Protein AF-A0A534RIF7-F1 (afdb_monomer_lite)

Foldseek 3Di:
DAEDAPLCLVVQAQHKYKYKFWFQDWDDDDQWIWTFGHHLNGTATEIEGNVQEDPVQSVCSVDQDGGFIKMFIFHWHADPPIPSRIHGHGNDIGTPGGDDDDPDDPDDDDPVVCVVVVVVNCPDPVNSVVVVVVVVVVVVVCCVCVVVQAAEDAADQWAQDADPDDPFWDWDDDPVDITTGAQDSVVVLVVVCVVRPKYKYWAKHATNDPDPDPPDDRIDIDIGID

pLDDT: mean 96.18, std 2.95, range [80.75, 98.75]

Sequence (226 aa):
MPVTTVERIAAFEGETVTLRGWLAGRRSSGKLHFLQVRDGTGTIQCVTAKADVSPDVFLLADHLPQESSLEVTGFVRADARSPIGFEIGVADLRVVQQAAEYPITPKEHGPAFLLDHRHLWLRSSRQHAILRVRAEVVRACREYLDGHGFLAFDAPILTPAACEGTTTLFPVGYFDETAYLTQSGQLYGEAGAMAFGKIYCFGPTFRAEKSKTRRHLTEFWMVEPE

Secondary structure (DSSP, 8-state):
--EE-GGGGGGGTTSEEEEEEEEEEEEEETTEEEEEEE-SS-EEEEEEETTTS-HHHHHHHHHPPTT-EEEEEEEEEE-TTSTTSEEEEEEEEEEEE-----SS-SS---HHHHHHTHHHHTTSHHHHHHHHHHHHHHHHHHHHHHHTTPEE----SEESS-SS-GGG-EEEEETTEEEEE-S-SHHHHHHHHHHHSSEEEEEEEE-------TT--SEEEEEEE-

Structure (mmCIF, N/CA/C/O backbone):
data_AF-A0A534RIF7-F1
#
_entry.id   AF-A0A534RIF7-F1
#
loop_
_atom_site.group_PDB
_atom_site.id
_atom_site.type_symbol
_atom_site.label_atom_id
_atom_site.label_alt_id
_atom_site.label_comp_id
_atom_site.label_asym_id
_atom_site.label_entity_id
_atom_site.label_seq_id
_atom_site.pdbx_PDB_ins_code
_atom_site.Cartn_x
_atom_site.Cartn_y
_atom_site.Cartn_z
_atom_site.occupancy
_atom_site.B_iso_or_equiv
_atom_site.auth_seq_id
_atom_site.auth_comp_id
_atom_site.auth_asym_id
_atom_site.auth_atom_id
_atom_site.pdbx_PDB_model_num
ATOM 1 N N . MET A 1 1 ? -20.557 -15.948 13.514 1.00 80.75 1 MET A N 1
ATOM 2 C CA . MET A 1 1 ? -20.620 -14.544 13.059 1.00 80.75 1 MET A CA 1
ATOM 3 C C . MET A 1 1 ? -19.668 -14.405 11.883 1.00 80.75 1 MET A C 1
ATOM 5 O O . MET A 1 1 ? -18.551 -14.908 12.003 1.00 80.75 1 MET A O 1
ATOM 9 N N . PRO A 1 2 ? -20.106 -13.865 10.734 1.00 94.31 2 PRO A N 1
ATOM 10 C CA . PRO A 1 2 ? -19.238 -13.705 9.575 1.00 94.31 2 PRO A CA 1
ATOM 11 C C . PRO A 1 2 ? -18.098 -12.731 9.890 1.00 94.31 2 PRO A C 1
ATOM 13 O O . PRO A 1 2 ? -18.307 -11.680 10.497 1.00 94.31 2 PRO A O 1
ATOM 16 N N . VAL A 1 3 ? -16.887 -13.091 9.468 1.00 97.69 3 VAL A N 1
ATOM 17 C CA . VAL A 1 3 ? -15.750 -12.166 9.441 1.00 97.69 3 VAL A CA 1
ATOM 18 C C . VAL A 1 3 ? -15.811 -11.403 8.122 1.00 97.69 3 VAL A C 1
ATOM 20 O O . VAL A 1 3 ? -15.933 -12.025 7.066 1.00 97.69 3 VAL A O 1
ATOM 23 N N . THR A 1 4 ? -15.736 -10.075 8.174 1.00 98.06 4 THR A N 1
ATOM 24 C CA . THR A 1 4 ? -15.837 -9.206 6.991 1.00 98.06 4 THR A CA 1
ATOM 25 C C . THR A 1 4 ? -14.765 -8.115 6.990 1.00 98.06 4 THR A C 1
ATOM 27 O O . THR A 1 4 ? -13.958 -8.024 7.917 1.00 98.06 4 THR A O 1
ATOM 30 N N . THR A 1 5 ? -14.754 -7.306 5.933 1.00 98.00 5 THR A N 1
ATOM 31 C CA . THR A 1 5 ? -13.893 -6.132 5.770 1.00 98.00 5 THR A CA 1
ATOM 32 C C . THR A 1 5 ? -14.725 -4.851 5.714 1.00 98.00 5 THR A C 1
ATOM 34 O O . THR A 1 5 ? -15.923 -4.887 5.422 1.00 98.00 5 THR A O 1
ATOM 37 N N . VAL A 1 6 ? -14.093 -3.702 5.952 1.00 97.44 6 VAL A N 1
ATOM 38 C CA . VAL A 1 6 ? -14.728 -2.380 5.859 1.00 97.44 6 VAL A CA 1
ATOM 39 C C . VAL A 1 6 ? -15.297 -2.144 4.460 1.00 97.44 6 VAL A C 1
ATOM 41 O O . VAL A 1 6 ? -16.421 -1.673 4.330 1.00 97.44 6 VAL A O 1
ATOM 44 N N . GLU A 1 7 ? -14.572 -2.519 3.407 1.00 96.56 7 GLU A N 1
ATOM 45 C CA . GLU A 1 7 ? -15.030 -2.371 2.016 1.00 96.56 7 GLU A CA 1
ATOM 46 C C . GLU A 1 7 ? -16.300 -3.174 1.703 1.00 96.56 7 GLU A C 1
ATOM 48 O O . GLU A 1 7 ? -17.085 -2.782 0.843 1.00 96.56 7 GLU A O 1
ATOM 53 N N . ARG A 1 8 ? -16.544 -4.272 2.425 1.00 97.62 8 ARG A N 1
ATOM 54 C CA . ARG A 1 8 ? -17.724 -5.125 2.233 1.00 97.62 8 ARG A CA 1
ATOM 55 C C . ARG A 1 8 ? -18.839 -4.852 3.239 1.00 97.62 8 ARG A C 1
ATOM 57 O O . ARG A 1 8 ? -19.841 -5.561 3.213 1.00 97.62 8 ARG A O 1
ATOM 64 N N . ILE A 1 9 ? -18.692 -3.852 4.111 1.00 98.00 9 ILE A N 1
ATOM 65 C CA . ILE A 1 9 ? -19.581 -3.673 5.266 1.00 98.00 9 ILE A CA 1
ATOM 66 C C . ILE A 1 9 ? -21.039 -3.407 4.875 1.00 98.00 9 ILE A C 1
ATOM 68 O O . ILE A 1 9 ? -21.945 -3.877 5.554 1.00 98.00 9 ILE A O 1
ATOM 72 N N . ALA A 1 10 ? -21.262 -2.729 3.746 1.00 97.25 10 ALA A N 1
ATOM 73 C CA . ALA A 1 10 ? -22.594 -2.414 3.232 1.00 97.25 10 ALA A CA 1
ATOM 74 C C . ALA A 1 10 ? -23.455 -3.665 2.985 1.00 97.25 10 ALA A C 1
ATOM 76 O O . ALA A 1 10 ? -24.667 -3.623 3.152 1.00 97.25 10 ALA A O 1
ATOM 77 N N . ALA A 1 11 ? -22.832 -4.794 2.628 1.00 97.62 11 ALA A N 1
ATOM 78 C CA . ALA A 1 11 ? -23.539 -6.050 2.382 1.00 97.62 11 ALA A CA 1
ATOM 79 C C . ALA A 1 11 ? -24.066 -6.723 3.664 1.00 97.62 11 ALA A C 1
ATOM 81 O O . ALA A 1 11 ? -24.728 -7.748 3.564 1.00 97.62 11 ALA A O 1
ATOM 82 N N . PHE A 1 12 ? -23.748 -6.175 4.841 1.00 97.94 12 PHE A N 1
ATOM 83 C CA . PHE A 1 12 ? -24.101 -6.726 6.149 1.00 97.94 12 PHE A CA 1
ATOM 84 C C . PHE A 1 12 ? -24.938 -5.746 6.983 1.00 97.94 12 PHE A C 1
ATOM 86 O O . PHE A 1 12 ? -24.951 -5.844 8.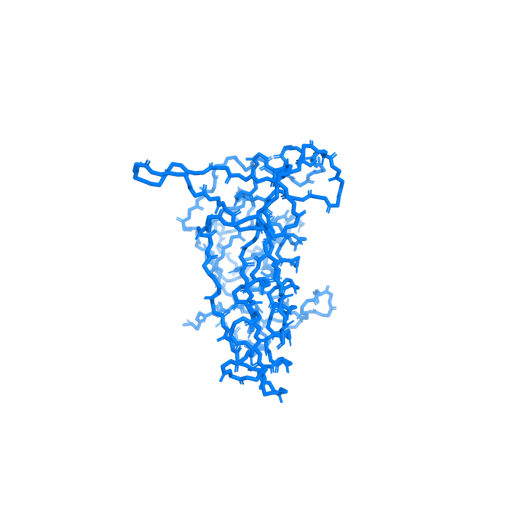210 1.00 97.94 12 PHE A O 1
ATOM 93 N N . GLU A 1 13 ? -25.604 -4.768 6.358 1.00 97.69 13 GLU A N 1
ATOM 94 C CA . GLU A 1 13 ? -26.512 -3.863 7.070 1.00 97.69 13 GLU A CA 1
ATOM 95 C C . GLU A 1 13 ? -27.563 -4.652 7.863 1.00 97.69 13 GLU A C 1
ATOM 97 O O . GLU A 1 13 ? -28.247 -5.520 7.326 1.00 97.69 13 GLU A O 1
ATOM 102 N N . GLY A 1 14 ? -27.704 -4.339 9.153 1.00 97.62 14 GLY A N 1
ATOM 103 C CA . GLY A 1 14 ? -28.652 -5.034 10.019 1.00 97.62 14 GLY A CA 1
ATOM 104 C C . GLY A 1 14 ? -28.173 -6.403 10.515 1.00 97.62 14 GLY A C 1
ATOM 105 O O . GLY A 1 14 ? -28.943 -7.109 11.167 1.00 97.62 14 GLY A O 1
ATOM 106 N N . GLU A 1 15 ? -26.919 -6.780 10.253 1.00 98.19 15 GLU A N 1
ATOM 107 C CA . GLU A 1 15 ? -26.323 -8.032 10.720 1.00 98.19 15 GLU A CA 1
ATOM 108 C C . GLU A 1 15 ? -25.218 -7.808 11.763 1.00 98.19 15 GLU A C 1
ATOM 110 O O . GLU A 1 15 ? -24.621 -6.734 11.886 1.00 98.19 15 GLU A O 1
ATOM 115 N N . THR A 1 16 ? -24.918 -8.861 12.527 1.00 98.44 16 THR A N 1
ATOM 116 C CA . THR A 1 16 ? -23.755 -8.902 13.419 1.00 98.44 16 THR A CA 1
ATOM 117 C C . THR A 1 16 ? -22.553 -9.491 12.695 1.00 98.44 16 THR A C 1
ATOM 119 O O . THR A 1 16 ? -22.591 -10.635 12.241 1.00 98.44 16 THR A O 1
ATOM 122 N N . VAL A 1 17 ? -21.455 -8.740 12.661 1.00 98.56 17 VAL A N 1
ATOM 123 C CA . VAL A 1 17 ? -20.205 -9.125 11.995 1.00 98.56 17 VAL A CA 1
ATOM 124 C C . VAL A 1 17 ? -19.023 -9.045 12.953 1.00 98.56 17 VAL A C 1
ATOM 126 O O . VAL A 1 17 ? -19.090 -8.374 13.984 1.00 98.56 17 VAL A O 1
ATOM 129 N N . THR A 1 18 ? -17.919 -9.688 12.578 1.00 98.62 18 THR A N 1
ATOM 130 C CA . THR A 1 18 ? -16.612 -9.489 13.210 1.00 98.62 18 THR A CA 1
ATOM 131 C C . THR A 1 18 ? -15.655 -8.814 12.226 1.00 98.62 18 THR A C 1
ATOM 133 O O . THR A 1 18 ? -15.423 -9.317 11.125 1.00 98.62 18 THR A O 1
ATOM 136 N N . LEU A 1 19 ? -15.069 -7.690 12.634 1.00 98.38 19 LEU A N 1
ATOM 137 C CA . LEU A 1 19 ? -14.015 -6.975 11.917 1.00 98.38 19 LEU A CA 1
ATOM 138 C C . LEU A 1 19 ? -12.670 -7.230 12.607 1.00 98.38 19 LEU A C 1
ATOM 140 O O . LEU A 1 19 ? -12.582 -7.151 13.831 1.00 98.38 19 LEU A O 1
ATOM 144 N N . ARG A 1 20 ? -11.612 -7.490 11.835 1.00 98.69 20 ARG A N 1
ATOM 145 C CA . ARG A 1 20 ? -10.237 -7.633 12.343 1.00 98.69 20 ARG A CA 1
ATOM 146 C C . ARG A 1 20 ? -9.381 -6.496 11.816 1.00 98.69 20 ARG A C 1
ATOM 148 O O . ARG A 1 20 ? -9.366 -6.259 10.612 1.00 98.69 20 ARG A O 1
ATOM 155 N N . GLY A 1 21 ? -8.661 -5.805 12.690 1.00 98.31 21 GLY A N 1
ATOM 156 C CA . GLY A 1 21 ? -7.897 -4.643 12.261 1.00 98.31 21 GLY A CA 1
ATOM 157 C C . GLY A 1 21 ? -7.070 -4.002 13.360 1.00 98.31 21 GLY A C 1
ATOM 158 O O . GLY A 1 21 ? -6.671 -4.645 14.329 1.00 98.31 21 GLY A O 1
ATOM 159 N N . TRP A 1 22 ? -6.811 -2.712 13.186 1.00 98.44 22 TRP A N 1
ATOM 160 C CA . TRP A 1 22 ? -6.008 -1.893 14.082 1.00 98.44 22 TRP A CA 1
ATOM 161 C C . TRP A 1 22 ? -6.771 -0.640 14.489 1.00 98.44 22 TRP A C 1
ATOM 163 O O . TRP A 1 22 ? -7.480 -0.040 13.676 1.00 98.44 22 TRP A O 1
ATOM 173 N N . LEU A 1 23 ? -6.582 -0.207 15.733 1.00 97.94 23 LEU A N 1
ATOM 174 C CA . LEU A 1 23 ? -7.109 1.067 16.204 1.00 97.94 23 LEU A CA 1
ATOM 175 C C . LEU A 1 23 ? -6.356 2.229 15.538 1.00 97.94 23 LEU A C 1
ATOM 177 O O . LEU A 1 23 ? -5.213 2.516 15.882 1.00 97.94 23 LEU A O 1
ATOM 181 N N . ALA A 1 24 ? -6.994 2.930 14.607 1.00 96.12 24 ALA A N 1
ATOM 182 C CA . ALA A 1 24 ? -6.436 4.120 13.966 1.00 96.12 24 ALA A CA 1
ATOM 183 C C . ALA A 1 24 ? -6.560 5.371 14.850 1.00 96.12 24 ALA A C 1
ATOM 185 O O . ALA A 1 24 ? -5.742 6.284 14.766 1.00 96.12 24 ALA A O 1
ATOM 186 N N . GLY A 1 25 ? -7.587 5.421 15.696 1.00 95.25 25 GLY A N 1
ATOM 187 C CA . GLY A 1 25 ? -7.838 6.541 16.589 1.00 95.25 25 GLY A CA 1
ATOM 188 C C . GLY A 1 25 ? -9.016 6.272 17.511 1.00 95.25 25 GLY A C 1
ATOM 189 O O . GLY A 1 25 ? -9.811 5.362 17.281 1.00 95.25 25 GLY A O 1
ATOM 190 N N . ARG A 1 26 ? -9.132 7.076 18.563 1.00 95.81 26 ARG A N 1
ATOM 191 C CA . ARG A 1 26 ? -10.175 6.942 19.576 1.00 95.81 26 ARG A CA 1
ATOM 192 C C . ARG A 1 26 ? -10.624 8.315 20.050 1.00 95.81 26 ARG A C 1
ATOM 194 O O . ARG A 1 26 ? -9.804 9.213 20.223 1.00 95.81 26 ARG A O 1
ATOM 201 N N . ARG A 1 27 ? -11.919 8.444 20.320 1.00 95.62 27 ARG A N 1
ATOM 202 C CA . ARG A 1 27 ? -12.500 9.556 21.083 1.00 95.62 27 ARG A CA 1
ATOM 203 C C . ARG A 1 27 ? -13.515 9.019 22.091 1.00 95.62 27 ARG A C 1
ATOM 205 O O . ARG A 1 27 ? -14.137 7.989 21.842 1.00 95.62 27 ARG A O 1
ATOM 212 N N . SER A 1 28 ? -13.715 9.743 23.185 1.00 95.25 28 SER A N 1
ATOM 213 C CA . SER A 1 28 ? -14.680 9.393 24.235 1.00 95.25 28 SER A CA 1
ATOM 214 C C . SER A 1 28 ? -15.643 10.552 24.470 1.00 95.25 28 SER A C 1
ATOM 216 O O . SER A 1 28 ? -15.244 11.715 24.414 1.00 95.25 28 SER A O 1
ATOM 218 N N . SER A 1 29 ? -16.915 10.245 24.723 1.00 94.69 29 SER A N 1
ATOM 219 C CA . SER A 1 29 ? -17.935 11.233 25.078 1.00 94.69 29 SER A CA 1
ATOM 220 C C . SER A 1 29 ? -18.944 10.620 26.048 1.00 94.69 29 SER A C 1
ATOM 222 O O . SER A 1 29 ? -19.814 9.838 25.662 1.00 94.69 29 SER A O 1
ATOM 224 N N . GLY A 1 30 ? -18.812 10.954 27.334 1.00 94.38 30 GLY A N 1
ATOM 225 C CA . GLY A 1 30 ? -19.708 10.475 28.386 1.00 94.38 30 GLY A CA 1
ATOM 226 C C . GLY A 1 30 ? -19.765 8.946 28.466 1.00 94.38 30 GLY A C 1
ATOM 227 O O . GLY A 1 30 ? -18.835 8.310 28.947 1.00 94.38 30 GLY A O 1
ATOM 228 N N . LYS A 1 31 ? -20.881 8.360 28.017 1.00 96.69 31 LYS A N 1
ATO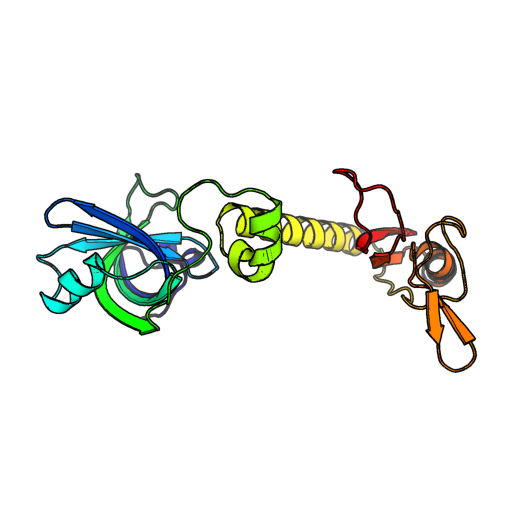M 229 C CA . LYS A 1 31 ? -21.147 6.908 28.060 1.00 96.69 31 LYS A CA 1
ATOM 230 C C . LYS A 1 31 ? -20.779 6.170 26.764 1.00 96.69 31 LYS A C 1
ATOM 232 O O . LYS A 1 31 ? -21.166 5.012 26.611 1.00 96.69 31 LYS A O 1
ATOM 237 N N . LEU A 1 32 ? -20.092 6.839 25.838 1.00 97.81 32 LEU A N 1
ATOM 238 C CA . LEU A 1 32 ? -19.729 6.311 24.525 1.00 97.81 32 LEU A CA 1
ATOM 239 C C . LEU A 1 32 ? -18.217 6.409 24.291 1.00 97.81 32 LEU A C 1
ATOM 241 O O . LEU A 1 32 ? -17.614 7.464 24.520 1.00 97.81 32 LEU A O 1
ATOM 245 N N . HIS A 1 33 ? -17.640 5.346 23.737 1.00 98.12 33 HIS A N 1
ATOM 246 C CA . HIS A 1 33 ? -16.330 5.365 23.090 1.00 98.12 33 HIS A CA 1
ATOM 247 C C . HIS A 1 33 ? -16.508 5.158 21.590 1.00 98.12 33 HIS A C 1
ATOM 249 O O . HIS A 1 33 ? -17.295 4.322 21.158 1.00 98.12 33 HIS A O 1
ATOM 255 N N . PHE A 1 34 ? -15.774 5.922 20.789 1.00 97.62 34 PHE A N 1
ATOM 256 C CA . PHE A 1 34 ? -15.773 5.794 19.338 1.00 97.62 34 PHE A CA 1
ATOM 257 C C . PHE A 1 34 ? -14.371 5.387 18.906 1.00 97.62 34 PHE A C 1
ATOM 259 O O . PHE A 1 34 ? -13.432 6.190 18.965 1.00 97.62 34 PHE A O 1
ATOM 266 N N . LEU A 1 35 ? -14.241 4.136 18.486 1.00 98.25 35 LEU A N 1
ATOM 267 C CA . LEU A 1 35 ? -13.011 3.561 17.968 1.00 98.25 35 LEU A CA 1
ATOM 268 C C . LEU A 1 35 ? -13.026 3.689 16.446 1.00 98.25 35 LEU A C 1
ATOM 270 O O . LEU A 1 35 ? -13.977 3.276 15.794 1.00 98.25 35 LEU A O 1
ATOM 274 N N . GLN A 1 36 ? -11.986 4.274 15.869 1.00 97.69 36 GLN A N 1
ATOM 275 C CA . GLN A 1 36 ? -11.761 4.242 14.428 1.00 97.69 36 GLN A CA 1
ATOM 276 C C . GLN A 1 36 ? -10.920 3.005 14.134 1.00 97.69 36 GLN A C 1
ATOM 278 O O . GLN A 1 36 ? -9.747 2.968 14.509 1.00 97.69 36 GLN A O 1
ATOM 283 N N . VAL A 1 37 ? -11.506 1.989 13.507 1.00 98.19 37 VAL A N 1
ATOM 284 C CA . VAL A 1 37 ? -10.824 0.719 13.232 1.00 98.19 37 VAL A CA 1
ATOM 285 C C . VAL A 1 37 ? -10.527 0.617 11.747 1.00 98.19 37 VAL A C 1
ATOM 287 O O . VAL A 1 37 ? -11.429 0.738 10.919 1.00 98.19 37 VAL A O 1
ATOM 290 N N . ARG A 1 38 ? -9.252 0.406 11.412 1.00 97.12 38 ARG A N 1
ATOM 291 C CA . ARG A 1 38 ? -8.785 0.181 10.040 1.00 97.12 38 ARG A CA 1
ATOM 292 C C . ARG A 1 38 ? -8.437 -1.286 9.829 1.00 97.12 38 ARG A C 1
ATOM 294 O O . ARG A 1 38 ? -7.805 -1.887 10.692 1.00 97.12 38 ARG A O 1
ATOM 301 N N . ASP A 1 39 ? -8.762 -1.840 8.670 1.00 96.75 39 ASP A N 1
ATOM 302 C CA . ASP A 1 39 ? -8.465 -3.243 8.325 1.00 96.75 39 ASP A CA 1
ATOM 303 C C . ASP A 1 39 ? -7.593 -3.393 7.066 1.00 96.75 39 ASP A C 1
ATOM 305 O O . ASP A 1 39 ? -7.233 -4.499 6.680 1.00 96.75 39 ASP A O 1
ATOM 309 N N . GLY A 1 40 ? -7.230 -2.272 6.434 1.00 94.19 40 GLY A N 1
ATOM 310 C CA . GLY A 1 40 ? -6.493 -2.242 5.167 1.00 94.19 40 GLY A CA 1
ATOM 311 C C . GLY A 1 40 ? -7.381 -2.092 3.930 1.00 94.19 40 GLY A C 1
ATOM 312 O O . GLY A 1 40 ? -6.873 -1.752 2.873 1.00 94.19 40 GLY A O 1
ATOM 313 N N . THR A 1 41 ? -8.699 -2.240 4.050 1.00 95.00 41 THR A N 1
ATOM 314 C CA . THR A 1 41 ? -9.664 -1.933 2.978 1.00 95.00 41 THR A CA 1
ATOM 315 C C . THR A 1 41 ? -10.356 -0.588 3.208 1.00 95.00 41 THR A C 1
ATOM 317 O O . THR A 1 41 ? -10.691 0.116 2.254 1.00 95.00 41 THR A O 1
ATOM 320 N N . GLY A 1 42 ? -10.464 -0.167 4.470 1.00 94.44 42 GLY A N 1
ATOM 321 C CA . GLY A 1 42 ? -10.969 1.141 4.869 1.00 94.44 42 GLY A CA 1
ATOM 322 C C . GLY A 1 42 ? -10.790 1.398 6.364 1.00 94.44 42 GLY A C 1
ATOM 323 O O . GLY A 1 42 ? -10.062 0.676 7.050 1.00 94.44 42 GLY A O 1
ATOM 324 N N . THR A 1 43 ? -11.468 2.435 6.853 1.00 96.56 43 THR A N 1
ATOM 325 C CA . THR A 1 43 ? -11.614 2.736 8.282 1.00 96.56 43 THR A CA 1
ATOM 326 C C . THR A 1 43 ? -13.097 2.884 8.592 1.00 96.56 43 THR A C 1
ATOM 328 O O . THR A 1 43 ? -13.793 3.600 7.874 1.00 96.56 43 THR A O 1
ATOM 331 N N . ILE A 1 44 ? -13.568 2.238 9.655 1.00 97.81 44 ILE A N 1
ATOM 332 C CA . ILE A 1 44 ? -14.954 2.313 10.121 1.00 97.81 44 ILE A CA 1
ATOM 333 C C . ILE A 1 44 ? -15.015 2.776 11.576 1.00 97.81 44 ILE A C 1
ATOM 335 O O . ILE A 1 44 ? -14.129 2.476 12.380 1.00 97.81 44 ILE A O 1
ATOM 339 N N . GLN A 1 45 ? -16.073 3.513 11.912 1.00 98.38 45 GLN A N 1
ATOM 340 C CA . GLN A 1 45 ? -16.386 3.852 13.292 1.00 98.38 45 GLN A CA 1
ATOM 341 C C . GLN A 1 45 ? -17.044 2.657 13.990 1.00 98.38 45 GLN A C 1
ATOM 343 O O . GLN A 1 45 ? -18.069 2.147 13.545 1.00 98.38 45 GLN A O 1
ATOM 348 N N . CYS A 1 46 ? -16.478 2.259 15.121 1.00 98.31 46 CYS A N 1
ATOM 349 C CA . CYS A 1 46 ? -17.048 1.294 16.046 1.00 98.31 46 CYS A CA 1
ATOM 350 C C . CYS A 1 46 ? -17.463 2.039 17.323 1.00 98.31 46 CYS A C 1
ATOM 352 O O . CYS A 1 46 ? -16.623 2.638 18.001 1.00 98.31 46 CYS A O 1
ATOM 354 N N . VAL A 1 47 ? -18.761 2.052 17.620 1.00 98.06 47 VAL A N 1
ATOM 355 C CA . VAL A 1 47 ? -19.357 2.757 18.759 1.00 98.06 47 VAL A CA 1
ATOM 356 C C . VAL A 1 47 ? -19.557 1.780 19.908 1.00 98.06 47 VAL A C 1
ATOM 358 O O . VAL A 1 47 ? -20.387 0.878 19.829 1.00 98.06 47 VAL A O 1
ATOM 361 N N . THR A 1 48 ? -18.816 1.979 20.989 1.00 98.12 48 THR A N 1
ATOM 362 C CA . THR A 1 48 ? -18.921 1.194 22.219 1.00 98.12 48 THR A CA 1
ATOM 363 C C . THR A 1 48 ? -19.745 1.976 23.235 1.00 98.12 48 THR A C 1
ATOM 365 O O . THR A 1 48 ? -19.259 2.944 23.827 1.00 98.12 48 THR A O 1
ATOM 368 N N . ALA A 1 49 ? -21.000 1.579 23.439 1.00 97.69 49 ALA A N 1
ATOM 369 C CA . ALA A 1 49 ? -21.870 2.178 24.444 1.00 97.69 49 ALA A CA 1
ATOM 370 C C . ALA A 1 49 ? -21.802 1.403 25.761 1.00 97.69 49 ALA A C 1
ATOM 372 O O . ALA A 1 49 ? -21.897 0.181 25.769 1.00 97.69 49 ALA A O 1
ATOM 373 N N . LYS A 1 50 ? -21.713 2.109 26.896 1.00 97.25 50 LYS A N 1
ATOM 374 C CA . LYS A 1 50 ? -21.611 1.481 28.230 1.00 97.25 50 LYS A CA 1
ATOM 375 C C . LYS A 1 50 ? -22.751 0.504 28.548 1.00 97.25 50 LYS A C 1
ATOM 377 O O . LYS A 1 50 ? -22.568 -0.388 29.363 1.00 97.25 50 LYS A O 1
ATOM 382 N N . ALA A 1 51 ? -23.929 0.717 27.964 1.00 96.94 51 ALA A N 1
ATOM 383 C CA . ALA A 1 51 ? -25.099 -0.133 28.177 1.00 96.94 51 ALA A CA 1
ATOM 384 C C . ALA A 1 51 ? -25.056 -1.444 27.371 1.00 96.94 51 ALA A C 1
ATOM 386 O O . ALA A 1 51 ? -25.744 -2.388 27.745 1.00 96.94 51 ALA A O 1
ATOM 387 N N . ASP A 1 52 ? -24.252 -1.498 26.306 1.00 95.19 52 ASP A N 1
ATOM 388 C CA . ASP A 1 52 ? -24.285 -2.576 25.311 1.00 95.19 52 ASP A CA 1
ATOM 389 C C . ASP A 1 52 ? -23.130 -3.580 25.484 1.00 95.19 52 ASP A C 1
ATOM 391 O O . ASP A 1 52 ? -23.123 -4.627 24.842 1.00 95.19 52 ASP A O 1
ATOM 395 N N . VAL A 1 53 ? -22.156 -3.284 26.355 1.00 96.88 53 VAL A N 1
ATOM 396 C CA . VAL A 1 53 ? -20.960 -4.111 26.586 1.00 96.88 53 VAL A CA 1
ATOM 397 C C . VAL A 1 53 ? -20.677 -4.317 28.075 1.00 96.88 53 VAL A C 1
ATOM 399 O O . VAL A 1 53 ? -21.187 -3.593 28.931 1.00 96.88 53 VAL A O 1
ATOM 402 N N . SER A 1 54 ? -19.817 -5.287 28.401 1.00 97.06 54 SER A N 1
ATOM 403 C CA . SER A 1 54 ? -19.358 -5.491 29.778 1.00 97.06 54 SER A CA 1
ATOM 404 C C . SER A 1 54 ? -18.533 -4.295 30.295 1.00 97.06 54 SER A C 1
ATOM 406 O O . SER A 1 54 ? -17.917 -3.574 29.500 1.00 97.06 54 SER A O 1
ATOM 408 N N . PRO A 1 55 ? -18.458 -4.081 31.626 1.00 96.31 55 PRO A N 1
ATOM 409 C CA . PRO A 1 55 ? -17.603 -3.045 32.207 1.00 96.31 55 PRO A CA 1
ATOM 410 C C . PRO A 1 55 ? -16.139 -3.149 31.762 1.00 96.31 55 PRO A C 1
ATOM 412 O O . PRO A 1 55 ? -15.520 -2.125 31.482 1.00 96.31 55 PRO A O 1
ATOM 415 N N . ASP A 1 56 ? -15.619 -4.371 31.632 1.00 95.50 56 ASP A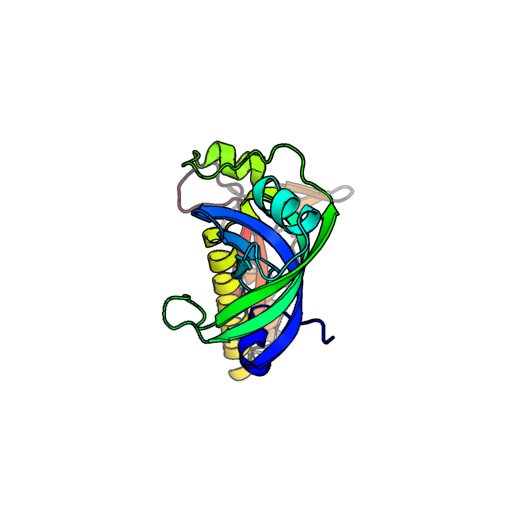 N 1
ATOM 416 C CA . ASP A 1 56 ? -14.237 -4.625 31.214 1.00 95.50 56 ASP A CA 1
ATOM 417 C C . ASP A 1 56 ? -14.001 -4.218 29.756 1.00 95.50 56 ASP A C 1
ATOM 419 O O . ASP A 1 56 ? -13.016 -3.546 29.456 1.00 95.50 56 ASP A O 1
ATOM 423 N N . VAL A 1 57 ? -14.931 -4.548 28.850 1.00 96.31 57 VAL A N 1
ATOM 424 C CA . VAL A 1 57 ? -14.859 -4.133 27.439 1.00 96.31 57 VAL A CA 1
ATOM 425 C C . VAL A 1 57 ? -14.962 -2.614 27.312 1.00 96.31 57 VAL A C 1
ATOM 427 O O . VAL A 1 57 ? -14.230 -2.009 26.526 1.00 96.31 57 VAL A O 1
ATOM 430 N N . PHE A 1 58 ? -15.836 -1.979 28.098 1.00 97.19 58 PHE A N 1
ATOM 431 C CA . PHE A 1 58 ? -15.976 -0.524 28.097 1.00 97.19 58 PHE A CA 1
ATOM 432 C C . PHE A 1 58 ? -14.682 0.169 28.553 1.00 97.19 58 PHE A C 1
ATOM 434 O O . PHE A 1 58 ? -14.206 1.077 27.875 1.00 97.19 58 PHE A O 1
ATOM 441 N N . LEU A 1 59 ? -14.073 -0.301 29.649 1.00 95.25 59 LEU A N 1
ATOM 442 C CA . LEU A 1 59 ? -12.792 0.213 30.149 1.00 95.25 59 LEU A CA 1
ATOM 443 C C . LEU A 1 59 ? -11.646 -0.029 29.160 1.00 95.25 59 LEU A C 1
ATOM 445 O O . LEU A 1 59 ? -10.839 0.869 28.914 1.00 95.25 59 LEU A O 1
ATOM 449 N N . LEU A 1 60 ? -11.591 -1.218 28.556 1.00 94.75 60 LEU A N 1
ATOM 450 C CA . LEU A 1 60 ? -10.591 -1.563 27.547 1.00 94.75 60 LEU A CA 1
ATOM 451 C C . LEU A 1 60 ? -10.667 -0.620 26.341 1.00 94.75 60 LEU A C 1
ATOM 453 O O . LEU A 1 60 ? -9.642 -0.117 25.876 1.00 94.75 60 LEU A O 1
ATOM 457 N N . ALA A 1 61 ? -11.882 -0.335 25.866 1.00 95.75 61 ALA A N 1
ATOM 458 C CA . ALA A 1 61 ? -12.112 0.585 24.760 1.00 95.75 61 ALA A CA 1
ATOM 459 C C . ALA A 1 61 ? -11.650 2.022 25.072 1.00 95.75 61 ALA A C 1
ATOM 461 O O . ALA A 1 61 ? -11.257 2.725 24.144 1.00 95.75 61 ALA A O 1
ATOM 462 N N . ASP A 1 62 ? -11.645 2.463 26.338 1.00 95.31 62 ASP A N 1
ATOM 463 C CA . ASP A 1 62 ? -11.204 3.812 26.730 1.00 95.31 62 ASP A CA 1
ATOM 464 C C . ASP A 1 62 ? -9.680 3.977 26.818 1.00 95.31 62 ASP A C 1
ATOM 466 O O . ASP A 1 62 ? -9.181 5.099 26.827 1.00 95.31 62 ASP A O 1
ATOM 470 N N . HIS A 1 63 ? -8.904 2.898 26.884 1.00 92.56 63 HIS A N 1
ATOM 471 C CA . HIS A 1 63 ? -7.456 2.998 27.122 1.00 92.56 63 HIS A CA 1
ATOM 472 C C . HIS A 1 63 ? -6.601 2.322 26.056 1.00 92.56 63 HIS A C 1
ATOM 474 O O . HIS A 1 63 ? -5.376 2.304 26.173 1.00 92.56 63 HIS A O 1
ATOM 480 N N . LEU A 1 64 ? -7.219 1.817 24.988 1.00 95.06 64 LEU A N 1
ATOM 481 C CA . LEU A 1 64 ? -6.502 1.119 23.935 1.00 95.06 64 LEU A CA 1
ATOM 482 C C . LEU A 1 64 ? -5.562 2.076 23.160 1.00 95.06 64 LEU A C 1
ATOM 484 O O . LEU A 1 64 ? -6.032 3.078 22.606 1.00 95.06 64 LEU A O 1
ATOM 488 N N . PRO A 1 65 ? -4.244 1.798 23.104 1.00 96.00 65 PRO A N 1
ATOM 489 C CA . PRO A 1 65 ? -3.288 2.603 22.348 1.00 96.00 65 PRO A CA 1
ATOM 490 C C . PRO A 1 65 ? -3.530 2.547 20.838 1.00 96.00 65 PRO A C 1
ATOM 492 O O . PRO A 1 65 ? -3.942 1.512 20.302 1.00 96.00 65 PRO A O 1
ATOM 495 N N . GLN A 1 66 ? -3.204 3.644 20.147 1.00 96.69 66 GLN A N 1
ATOM 496 C CA . GLN A 1 66 ? -3.155 3.698 18.685 1.00 96.69 66 GLN A CA 1
ATOM 497 C C . GLN A 1 66 ? -2.309 2.535 18.141 1.00 96.69 66 GLN A C 1
ATOM 499 O O . GLN A 1 66 ? -1.273 2.200 18.703 1.00 96.69 66 GLN A O 1
ATOM 504 N N . GLU A 1 67 ? -2.761 1.942 17.037 1.00 97.62 67 GLU A N 1
ATOM 505 C CA . GLU A 1 67 ? -2.146 0.805 16.343 1.00 97.62 67 GLU A CA 1
ATOM 506 C C . GLU A 1 67 ? -2.191 -0.533 17.090 1.00 97.62 67 GLU A C 1
ATOM 508 O O . GLU A 1 67 ? -1.620 -1.516 16.616 1.00 97.62 67 GLU A O 1
ATOM 513 N N . SER A 1 68 ? -2.934 -0.624 18.197 1.00 98.31 68 SER A N 1
ATOM 514 C CA . SER A 1 68 ? -3.261 -1.923 18.796 1.00 98.31 68 SER A CA 1
ATOM 515 C C . SER A 1 68 ? -4.095 -2.754 17.824 1.00 98.31 68 SER A C 1
ATOM 517 O O . SER A 1 68 ? -5.045 -2.241 17.224 1.00 98.31 68 SER A O 1
ATOM 519 N N . SER A 1 69 ? -3.745 -4.031 17.673 1.00 98.50 69 SER A N 1
ATOM 520 C CA . SER A 1 69 ? -4.497 -4.973 16.843 1.00 98.50 69 SER A CA 1
ATOM 521 C C . SER A 1 69 ? -5.633 -5.596 17.643 1.00 98.50 69 SER A C 1
ATOM 523 O O . SER A 1 69 ? -5.474 -5.959 18.814 1.00 98.50 69 SER A O 1
ATOM 525 N N . LEU A 1 70 ? -6.800 -5.678 17.020 1.00 98.50 70 LEU A N 1
ATOM 526 C CA . LEU A 1 70 ? -8.047 -5.997 17.695 1.00 98.50 70 LEU A CA 1
ATOM 527 C C . LEU A 1 70 ? -9.040 -6.684 16.758 1.00 98.50 70 LEU A C 1
ATOM 529 O O . LEU A 1 70 ? -8.945 -6.599 15.531 1.00 98.50 70 LEU A O 1
ATOM 533 N N . GLU A 1 71 ? -10.022 -7.331 17.365 1.00 98.62 71 GLU A N 1
ATOM 534 C CA . GLU A 1 71 ? -11.231 -7.810 16.718 1.00 98.62 71 GLU A CA 1
ATOM 535 C C . GLU A 1 71 ? -12.435 -7.118 17.355 1.00 98.62 71 GLU A C 1
ATOM 537 O O . GLU A 1 71 ? -12.584 -7.124 18.579 1.00 98.62 71 GLU A O 1
ATOM 542 N N . VAL A 1 72 ? -13.288 -6.520 16.527 1.00 98.44 72 VAL A N 1
ATOM 543 C CA . VAL A 1 72 ? -14.564 -5.935 16.950 1.00 98.44 72 VAL A CA 1
ATOM 544 C C . VAL A 1 72 ? -15.677 -6.834 16.466 1.00 98.44 72 VAL A C 1
ATOM 546 O O . VAL A 1 72 ? -15.798 -7.053 15.263 1.00 98.44 72 VAL A O 1
ATOM 549 N N . THR A 1 73 ? -16.522 -7.294 17.376 1.00 98.56 73 THR A N 1
ATOM 550 C CA . THR A 1 73 ? -17.787 -7.931 17.019 1.00 98.56 73 THR A CA 1
ATOM 551 C C . THR A 1 73 ? -18.923 -6.976 17.340 1.00 98.56 73 THR A C 1
ATOM 553 O O . THR A 1 73 ? -18.992 -6.425 18.440 1.00 98.56 73 THR A O 1
ATOM 556 N N . GLY A 1 74 ? -19.818 -6.750 16.386 1.00 98.19 74 GLY A N 1
ATOM 557 C CA . GLY A 1 74 ? -20.894 -5.788 16.579 1.00 98.19 74 GLY A CA 1
ATOM 558 C C . GLY A 1 74 ? -21.911 -5.758 15.453 1.00 98.19 74 GLY A C 1
ATOM 559 O O . GLY A 1 74 ? -21.768 -6.433 14.436 1.00 98.19 74 GLY A O 1
ATOM 560 N N . PHE A 1 75 ? -22.961 -4.978 15.675 1.00 98.31 75 PHE A N 1
ATOM 561 C CA . PHE A 1 75 ? -24.098 -4.841 14.774 1.00 98.31 75 PHE A CA 1
ATOM 562 C C . PHE A 1 75 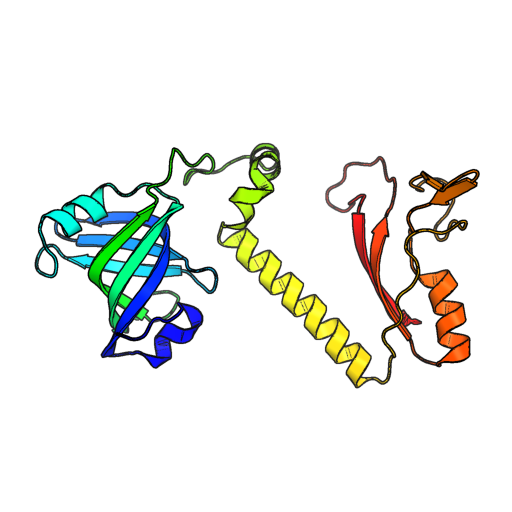? -23.878 -3.682 13.797 1.00 98.31 75 PHE A C 1
ATOM 564 O O . PHE A 1 75 ? -23.626 -2.553 14.229 1.00 98.31 75 PHE A O 1
ATOM 571 N N . VAL A 1 76 ? -23.979 -3.949 12.497 1.00 98.44 76 VAL A N 1
ATOM 572 C CA . VAL A 1 76 ? -23.788 -2.942 11.444 1.00 98.44 76 VAL A CA 1
ATOM 573 C C . VAL A 1 76 ? -25.035 -2.073 11.320 1.00 98.44 76 VAL A C 1
ATOM 575 O O . VAL A 1 76 ? -26.148 -2.579 11.170 1.00 98.44 76 VAL A O 1
ATOM 578 N N . ARG A 1 77 ? -24.850 -0.752 11.357 1.00 97.56 77 ARG A N 1
ATOM 579 C CA . ARG A 1 77 ? -25.928 0.238 11.230 1.00 97.56 77 ARG A CA 1
ATOM 580 C C . ARG A 1 77 ? -25.585 1.254 10.157 1.00 97.56 77 ARG A C 1
ATOM 582 O O . ARG A 1 77 ? -24.446 1.714 10.093 1.00 97.56 77 ARG A O 1
ATOM 589 N N . ALA A 1 78 ? -26.577 1.634 9.361 1.00 97.19 78 ALA A N 1
ATOM 590 C CA . ALA A 1 78 ? -26.461 2.809 8.514 1.00 97.19 78 ALA A CA 1
ATOM 591 C C . ALA A 1 78 ? -26.298 4.070 9.384 1.00 97.19 78 ALA A C 1
ATOM 593 O O . ALA A 1 78 ? -27.055 4.289 10.332 1.00 97.19 78 ALA A O 1
ATOM 594 N N . ASP A 1 79 ? -25.319 4.909 9.051 1.00 96.19 79 ASP A N 1
ATOM 595 C CA . ASP A 1 79 ? -25.137 6.247 9.617 1.00 96.19 79 ASP A CA 1
ATOM 596 C C . ASP A 1 79 ? -24.749 7.215 8.497 1.00 96.19 79 ASP A C 1
ATOM 598 O O . ASP A 1 79 ? -23.625 7.196 7.994 1.00 96.19 79 ASP A O 1
ATOM 602 N N . ALA A 1 80 ? -25.670 8.114 8.145 1.00 93.69 80 ALA A N 1
ATOM 603 C CA . ALA A 1 80 ? -25.465 9.129 7.112 1.00 93.69 80 ALA A CA 1
ATOM 604 C C . ALA A 1 80 ? -24.334 10.127 7.436 1.00 93.69 80 ALA A C 1
ATOM 606 O O . ALA A 1 80 ? -23.876 10.847 6.550 1.00 93.69 80 ALA A O 1
ATOM 607 N N . ARG A 1 81 ? -23.879 10.198 8.695 1.00 92.56 81 ARG A N 1
ATOM 608 C CA . ARG A 1 81 ? -22.736 11.030 9.114 1.00 92.56 81 ARG A CA 1
ATOM 609 C C . ARG A 1 81 ? -21.397 10.317 8.914 1.00 92.56 81 ARG A C 1
ATOM 611 O O . ARG A 1 81 ? -20.355 10.972 8.956 1.00 92.56 81 ARG A O 1
ATOM 618 N N . SER A 1 82 ? -21.408 8.994 8.746 1.00 92.06 82 SER A N 1
ATOM 619 C CA . SER A 1 82 ? -20.210 8.207 8.469 1.00 92.06 82 SER A CA 1
ATOM 620 C C . SER A 1 82 ? -19.778 8.420 7.013 1.00 92.06 82 SER A C 1
ATOM 622 O O . SER A 1 82 ? -20.611 8.284 6.118 1.00 92.06 82 SER A O 1
ATOM 624 N N . PRO A 1 83 ? -18.489 8.687 6.724 1.00 89.00 83 PRO A N 1
ATOM 625 C CA . PRO A 1 83 ? -18.003 8.846 5.350 1.00 89.00 83 PRO A CA 1
ATOM 626 C C . PRO A 1 83 ? -18.250 7.630 4.449 1.00 89.00 83 PRO A C 1
ATOM 628 O O . PRO A 1 83 ? -18.294 7.770 3.232 1.00 89.00 83 PRO A O 1
ATOM 631 N N . ILE A 1 84 ? -18.390 6.444 5.045 1.00 93.75 84 ILE A N 1
ATOM 632 C CA . ILE A 1 84 ? -18.669 5.190 4.335 1.00 93.75 84 ILE A CA 1
ATOM 633 C C . ILE A 1 84 ? -20.141 4.763 4.448 1.00 93.75 84 ILE A C 1
ATOM 635 O O . ILE A 1 84 ? -20.488 3.684 3.987 1.00 93.75 84 ILE A O 1
ATOM 639 N N . GLY A 1 85 ? -20.996 5.572 5.086 1.00 96.94 85 GLY A N 1
ATOM 640 C CA . GLY A 1 85 ? -22.431 5.317 5.258 1.00 96.94 85 GLY A CA 1
ATOM 641 C C . GLY A 1 85 ? -22.805 4.342 6.378 1.00 96.94 85 GLY A C 1
ATOM 642 O O . GLY A 1 85 ? -23.989 4.175 6.651 1.00 96.94 85 GLY A O 1
ATOM 643 N N . PHE A 1 86 ? -21.827 3.727 7.051 1.00 98.31 86 PHE A N 1
ATOM 644 C CA . PHE A 1 86 ? -22.058 2.710 8.081 1.00 98.31 86 PHE A CA 1
ATOM 645 C C . PHE A 1 86 ? -21.171 2.901 9.315 1.00 98.31 86 PHE A C 1
ATOM 647 O O . PHE A 1 86 ? -20.068 3.457 9.239 1.00 98.31 86 PHE A O 1
ATOM 654 N N . GLU A 1 87 ? -21.642 2.386 10.446 1.00 98.12 87 GLU A N 1
ATOM 655 C CA . GLU A 1 87 ? -20.889 2.195 11.685 1.00 98.12 87 GLU A CA 1
ATOM 656 C C . GLU A 1 87 ? -21.203 0.827 12.309 1.00 98.12 87 GLU A C 1
ATOM 658 O O . GLU A 1 87 ? -22.151 0.143 11.915 1.00 98.12 87 GLU A O 1
ATOM 663 N N . ILE A 1 88 ? -20.399 0.416 13.289 1.00 98.44 88 ILE A N 1
ATOM 664 C CA . ILE A 1 88 ? -20.605 -0.825 14.043 1.00 98.44 88 ILE A CA 1
ATOM 665 C C . ILE A 1 88 ? -20.939 -0.474 15.492 1.00 98.44 88 ILE A C 1
ATOM 667 O O . ILE A 1 88 ? -20.106 0.098 16.192 1.00 98.44 88 ILE A O 1
ATOM 671 N N . GLY A 1 89 ? -22.123 -0.855 15.969 1.00 98.31 89 GLY A N 1
ATOM 672 C CA . GLY A 1 89 ? -22.431 -0.875 17.400 1.00 98.31 89 GLY A CA 1
ATOM 673 C C . GLY A 1 89 ? -21.733 -2.066 18.052 1.00 98.31 89 GLY A C 1
ATOM 674 O O . GLY A 1 89 ? -22.080 -3.211 17.760 1.00 98.31 89 GLY A O 1
ATOM 675 N N . VAL A 1 90 ? -20.720 -1.808 18.877 1.00 98.44 90 VAL A N 1
ATOM 676 C CA . VAL A 1 90 ? -19.854 -2.845 19.456 1.00 98.44 90 VAL A CA 1
ATOM 677 C C . VAL A 1 90 ? -20.625 -3.663 20.486 1.00 98.44 90 VAL A C 1
ATOM 679 O O . VAL A 1 90 ? -21.201 -3.100 21.411 1.00 98.44 90 VAL A O 1
ATOM 682 N N . ALA A 1 91 ? -20.584 -4.984 20.331 1.00 97.69 91 ALA A N 1
ATOM 683 C CA . ALA A 1 91 ? -21.087 -5.953 21.303 1.00 97.69 91 ALA A CA 1
ATOM 684 C C . ALA A 1 91 ? -19.937 -6.641 22.061 1.00 97.69 91 ALA A C 1
ATOM 686 O O . ALA A 1 91 ? -20.070 -6.947 23.242 1.00 97.69 91 ALA A O 1
ATOM 687 N N . ASP A 1 92 ? -18.799 -6.860 21.394 1.00 97.69 92 ASP A N 1
ATOM 688 C CA . ASP A 1 92 ? -17.595 -7.431 21.997 1.00 97.69 92 ASP A CA 1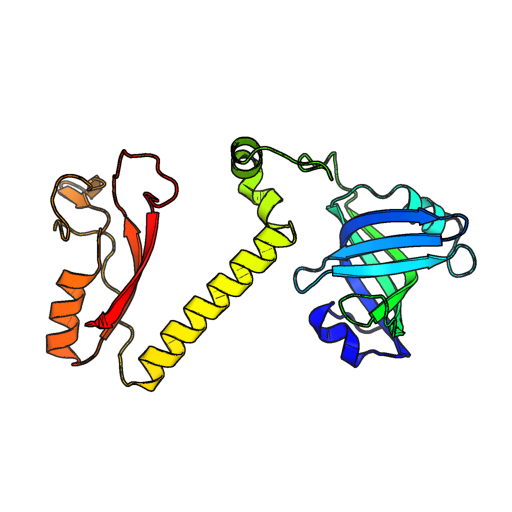
ATOM 689 C C . ASP A 1 92 ? -16.319 -6.871 21.346 1.00 97.69 92 ASP A C 1
ATOM 691 O O . ASP A 1 92 ? -16.307 -6.494 20.166 1.00 97.69 92 ASP A O 1
ATOM 695 N N . LEU A 1 93 ? -15.240 -6.817 22.126 1.00 97.94 93 LEU A N 1
ATOM 696 C CA . LEU A 1 93 ? -13.932 -6.313 21.715 1.00 97.94 93 LEU A CA 1
ATOM 697 C C . LEU A 1 93 ? -12.835 -7.232 22.251 1.00 97.94 93 LEU A C 1
ATOM 699 O O . LEU A 1 93 ? -12.609 -7.311 23.459 1.00 97.94 93 LEU A O 1
ATOM 703 N N . ARG A 1 94 ? -12.074 -7.840 21.341 1.00 97.94 94 ARG A N 1
ATOM 704 C CA . ARG A 1 94 ? -10.912 -8.666 21.679 1.00 97.94 94 ARG A CA 1
ATOM 705 C C . ARG A 1 94 ? -9.632 -7.984 21.228 1.00 97.94 94 ARG A C 1
ATOM 707 O O . ARG A 1 94 ? -9.448 -7.731 20.043 1.00 97.94 94 ARG A O 1
ATOM 714 N N . VAL A 1 95 ? -8.709 -7.732 22.149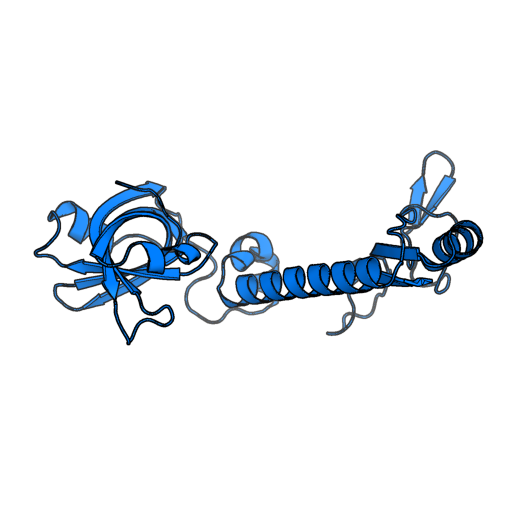 1.00 98.06 95 VAL A N 1
ATOM 715 C CA . VAL A 1 95 ? -7.370 -7.238 21.797 1.00 98.06 95 VAL A CA 1
ATOM 716 C C . VAL A 1 95 ? -6.482 -8.425 21.445 1.00 98.06 95 VAL A C 1
ATOM 718 O O . VAL A 1 95 ? -6.319 -9.343 22.245 1.00 98.06 95 VAL A O 1
ATOM 721 N N . VAL A 1 96 ? -5.921 -8.409 20.236 1.00 98.25 96 VAL A N 1
ATOM 722 C CA . VAL A 1 96 ? -4.954 -9.414 19.770 1.00 98.25 96 VAL A CA 1
ATOM 723 C C . VAL A 1 96 ? -3.560 -9.046 20.267 1.00 98.25 96 VAL A C 1
ATOM 725 O O . VAL A 1 96 ? -2.851 -9.881 20.820 1.00 98.25 96 VAL A O 1
ATOM 728 N N . GLN A 1 97 ? -3.185 -7.777 20.110 1.00 98.00 97 GLN A N 1
ATOM 729 C CA . GLN A 1 97 ? -1.936 -7.232 20.625 1.00 98.00 97 GLN A CA 1
ATOM 730 C C . GLN A 1 97 ? -2.117 -5.753 20.946 1.00 98.00 97 GLN A C 1
ATOM 732 O O . GLN A 1 97 ? -2.480 -4.957 20.076 1.00 98.00 97 GLN A O 1
ATOM 737 N N . GLN A 1 98 ? -1.791 -5.378 22.179 1.00 97.00 98 GLN A N 1
ATOM 738 C CA . GLN A 1 98 ? -1.660 -3.980 22.558 1.00 97.00 98 GLN A CA 1
ATOM 739 C C . GLN A 1 98 ? -0.372 -3.402 21.963 1.00 97.00 98 GLN A C 1
ATOM 741 O O . GLN A 1 98 ? 0.702 -3.993 22.094 1.00 97.00 98 GLN A O 1
ATOM 746 N N . ALA A 1 99 ? -0.480 -2.256 21.296 1.00 96.44 99 ALA A N 1
ATOM 747 C CA . ALA A 1 99 ? 0.684 -1.591 20.733 1.00 96.44 99 ALA A CA 1
ATOM 748 C C . ALA A 1 99 ? 1.533 -0.927 21.825 1.00 96.44 99 ALA A C 1
ATOM 750 O O . ALA A 1 99 ? 1.014 -0.396 22.810 1.00 96.44 99 ALA A O 1
ATOM 751 N N . ALA A 1 100 ? 2.849 -0.935 21.606 1.00 93.81 100 ALA A N 1
ATOM 752 C CA . ALA A 1 100 ? 3.766 -0.024 22.279 1.00 93.81 100 ALA A CA 1
ATOM 753 C C . ALA A 1 100 ? 3.544 1.420 21.783 1.00 93.81 100 ALA A C 1
ATOM 755 O O . ALA A 1 100 ? 2.682 1.680 20.941 1.00 93.81 100 ALA A O 1
ATOM 756 N N . GLU A 1 101 ? 4.330 2.367 22.293 1.00 93.56 101 GLU A N 1
ATOM 757 C CA . GLU A 1 101 ? 4.258 3.760 21.854 1.00 93.56 101 GLU A CA 1
ATOM 758 C C . GLU A 1 101 ? 4.450 3.877 20.331 1.00 93.56 101 GLU A C 1
ATOM 760 O O . GLU A 1 101 ? 5.468 3.462 19.775 1.00 93.56 101 GLU A O 1
ATOM 765 N N . TYR A 1 102 ? 3.443 4.428 19.648 1.00 95.94 102 TYR A N 1
ATOM 766 C CA . TYR A 1 102 ? 3.468 4.589 18.200 1.00 95.94 102 TYR A CA 1
ATOM 767 C C . TYR A 1 102 ? 4.081 5.948 17.825 1.00 95.94 102 TYR A C 1
ATOM 769 O O . TYR A 1 102 ? 3.522 6.985 18.193 1.00 95.94 102 TYR A O 1
ATOM 777 N N . PRO A 1 103 ? 5.190 5.986 17.059 1.00 96.31 103 PRO A N 1
ATOM 778 C CA . PRO A 1 103 ? 5.969 7.213 16.862 1.00 96.31 103 PRO A CA 1
ATOM 779 C C . PRO A 1 103 ? 5.223 8.294 16.063 1.00 96.31 103 PRO A C 1
ATOM 781 O O . PRO A 1 103 ? 5.466 9.488 16.239 1.00 96.31 103 PRO A O 1
ATOM 784 N N . ILE A 1 104 ? 4.285 7.900 15.195 1.00 96.56 104 ILE A N 1
ATOM 785 C CA . ILE A 1 104 ? 3.513 8.826 14.355 1.00 96.56 104 ILE A CA 1
ATOM 786 C C . ILE A 1 104 ? 2.195 9.163 15.060 1.00 96.56 104 ILE A C 1
ATOM 788 O O . ILE A 1 104 ? 1.133 8.617 14.750 1.00 96.56 104 ILE A O 1
ATOM 792 N N . THR A 1 105 ? 2.279 10.065 16.037 1.00 93.38 105 THR A N 1
ATOM 793 C CA . THR A 1 105 ? 1.113 10.530 16.801 1.00 93.38 105 THR A CA 1
ATOM 794 C C . THR A 1 105 ? 0.186 11.439 15.972 1.00 93.38 105 THR A C 1
ATOM 796 O O . THR A 1 105 ? 0.620 11.932 14.927 1.00 93.38 105 THR A O 1
ATOM 799 N N . PRO A 1 106 ? -1.061 11.717 16.419 1.00 88.06 106 PRO A N 1
ATOM 800 C CA . PRO A 1 106 ? -2.048 12.566 15.724 1.00 88.06 106 PRO A CA 1
ATOM 801 C C . PRO A 1 106 ? -1.719 14.075 15.669 1.00 88.06 106 PRO A C 1
ATOM 803 O O . PRO A 1 106 ? -2.594 14.920 15.845 1.00 88.06 106 PRO A O 1
ATOM 806 N N . LYS A 1 107 ? -0.453 14.425 15.446 1.00 91.50 107 LYS A N 1
ATOM 807 C CA . LYS A 1 107 ? 0.040 15.782 15.196 1.00 91.50 107 LYS A CA 1
ATOM 808 C C . LYS A 1 107 ? 0.783 15.806 13.864 1.00 91.50 107 LYS A C 1
ATOM 810 O O . LYS A 1 107 ? 1.117 14.758 13.314 1.00 91.50 107 LYS A O 1
ATOM 815 N N . GLU A 1 108 ? 1.049 16.992 13.340 1.00 93.12 108 GLU A N 1
ATOM 816 C CA . GLU A 1 108 ? 1.872 17.102 12.140 1.00 93.12 108 GLU A CA 1
ATOM 817 C C . GLU A 1 108 ? 3.320 16.689 12.426 1.00 93.12 108 GLU A C 1
ATOM 819 O O . GLU A 1 108 ? 3.898 17.033 13.458 1.00 93.12 108 GLU A O 1
ATOM 824 N N . HIS A 1 109 ? 3.907 15.958 11.479 1.00 96.50 109 HIS A N 1
ATOM 825 C CA . HIS A 1 109 ? 5.307 15.548 11.505 1.00 96.50 109 HIS A CA 1
ATOM 826 C C . HIS A 1 109 ? 5.978 15.946 10.193 1.00 96.50 109 HIS A C 1
ATOM 828 O O . HIS A 1 109 ? 5.363 15.902 9.125 1.00 96.50 109 HIS A O 1
ATOM 834 N N . GLY A 1 110 ? 7.255 16.318 10.267 1.00 96.69 110 GLY A N 1
ATOM 835 C CA . GLY A 1 110 ? 8.030 16.704 9.091 1.00 96.69 110 GLY A CA 1
ATOM 836 C C . GLY A 1 110 ? 8.269 15.529 8.126 1.00 96.69 110 GLY A C 1
ATOM 837 O O . GLY A 1 110 ? 8.378 14.384 8.570 1.00 96.69 110 GLY A O 1
ATOM 838 N N . PRO A 1 111 ? 8.431 15.782 6.811 1.00 93.56 111 PRO A N 1
ATOM 839 C CA . PRO A 1 111 ? 8.655 14.726 5.820 1.00 93.56 111 PRO A CA 1
ATOM 840 C C . PRO A 1 111 ? 9.866 13.828 6.102 1.00 93.56 111 PRO A C 1
ATOM 842 O O . PRO A 1 111 ? 9.797 12.639 5.822 1.00 93.56 111 PRO A O 1
ATOM 845 N N . ALA A 1 112 ? 10.952 14.370 6.666 1.00 95.00 112 ALA A N 1
ATOM 846 C CA . ALA A 1 112 ? 12.141 13.586 7.018 1.00 95.00 112 ALA A CA 1
ATOM 847 C C . ALA A 1 112 ? 11.815 12.504 8.061 1.00 95.00 112 ALA A C 1
ATOM 849 O O . ALA A 1 112 ? 12.003 11.323 7.797 1.00 95.00 112 ALA A O 1
ATOM 850 N N . PHE A 1 113 ? 11.191 12.894 9.177 1.00 97.75 113 PHE A N 1
ATOM 851 C CA . PHE A 1 113 ? 10.752 11.966 10.224 1.00 97.75 113 PHE A CA 1
ATOM 852 C C . PHE A 1 113 ? 9.792 10.890 9.696 1.00 97.75 113 PHE A C 1
ATOM 854 O O . PHE A 1 113 ? 9.886 9.717 10.059 1.00 97.75 113 PHE A O 1
ATOM 861 N N . LEU A 1 114 ? 8.859 11.284 8.823 1.00 97.62 114 LEU A N 1
ATOM 862 C CA . LEU A 1 114 ? 7.897 10.363 8.217 1.00 97.62 114 LEU A CA 1
ATOM 863 C C . LEU A 1 114 ? 8.555 9.373 7.245 1.00 97.62 114 LEU A C 1
ATOM 865 O O . LEU A 1 114 ? 8.069 8.250 7.105 1.00 97.62 114 LEU A O 1
ATOM 869 N N . LEU A 1 115 ? 9.639 9.772 6.576 1.00 95.81 115 LEU A N 1
ATOM 870 C CA . LEU A 1 115 ? 10.436 8.889 5.724 1.00 95.81 115 LEU A CA 1
ATOM 871 C C . LEU A 1 115 ? 11.295 7.925 6.552 1.00 95.81 115 LEU A C 1
ATOM 873 O O . LEU A 1 115 ? 11.338 6.746 6.208 1.00 95.81 115 LEU A O 1
ATOM 877 N N . ASP A 1 116 ? 11.862 8.364 7.677 1.00 97.75 116 ASP A N 1
ATOM 878 C CA . ASP A 1 116 ? 12.575 7.472 8.610 1.00 97.75 116 ASP A CA 1
ATOM 879 C C . ASP A 1 116 ? 11.642 6.379 9.167 1.00 97.75 116 ASP A C 1
ATOM 881 O O . ASP A 1 116 ? 12.030 5.227 9.358 1.00 97.75 116 ASP A O 1
ATOM 885 N N . HIS A 1 117 ? 10.356 6.709 9.324 1.00 97.88 117 HIS A N 1
ATOM 886 C CA . HIS A 1 117 ? 9.303 5.778 9.731 1.00 97.88 117 HIS A CA 1
ATOM 887 C C . HIS A 1 117 ? 8.424 5.324 8.562 1.00 97.88 117 HIS A C 1
ATOM 889 O O . HIS A 1 117 ? 7.252 4.990 8.769 1.00 97.88 117 HIS A O 1
ATOM 895 N N . ARG A 1 118 ? 8.948 5.291 7.324 1.00 97.19 118 ARG A N 1
ATOM 896 C CA . ARG A 1 118 ? 8.140 5.009 6.122 1.00 97.19 118 ARG A CA 1
ATOM 897 C C . ARG A 1 118 ? 7.308 3.734 6.260 1.00 97.19 118 ARG A C 1
ATOM 899 O O . ARG A 1 118 ? 6.129 3.742 5.918 1.00 97.19 118 ARG A O 1
ATOM 906 N N . HIS A 1 119 ? 7.902 2.680 6.811 1.00 96.81 119 HIS A N 1
ATOM 907 C CA . HIS A 1 119 ? 7.274 1.378 7.046 1.00 96.81 119 HIS A CA 1
ATOM 908 C C . HIS A 1 119 ? 6.022 1.438 7.951 1.00 96.81 119 HIS A C 1
ATOM 910 O O . HIS A 1 119 ? 5.107 0.632 7.787 1.00 96.81 119 HIS A O 1
ATOM 916 N N . LEU A 1 120 ? 5.937 2.414 8.861 1.00 96.88 120 LEU A N 1
ATOM 917 C CA . LEU A 1 120 ? 4.746 2.685 9.676 1.00 96.88 120 LEU A CA 1
ATOM 918 C C . LEU A 1 120 ? 3.835 3.719 9.011 1.00 96.88 120 LEU A C 1
ATOM 920 O O . LEU A 1 120 ? 2.616 3.559 8.981 1.00 96.88 120 LEU A O 1
ATOM 924 N N . TRP A 1 121 ? 4.416 4.759 8.412 1.00 96.81 121 TRP A N 1
ATOM 925 C CA . TRP A 1 121 ? 3.670 5.847 7.781 1.00 96.81 121 TRP A CA 1
ATOM 926 C C . TRP A 1 121 ? 2.753 5.375 6.645 1.00 96.81 121 TRP A C 1
ATOM 928 O O . TRP A 1 121 ? 1.696 5.973 6.421 1.00 96.81 121 TRP A O 1
ATOM 938 N N . LEU A 1 122 ? 3.103 4.268 5.981 1.00 95.19 122 LEU A N 1
ATOM 939 C CA . LEU A 1 122 ? 2.259 3.571 5.003 1.00 95.19 122 LEU A CA 1
ATOM 940 C C . LEU A 1 122 ? 0.830 3.291 5.499 1.00 95.19 122 LEU A C 1
ATOM 942 O O . LEU A 1 122 ? -0.096 3.250 4.694 1.00 95.19 122 LEU A O 1
ATOM 946 N N . ARG A 1 123 ? 0.644 3.148 6.814 1.00 94.88 123 ARG A N 1
ATOM 947 C CA . ARG A 1 123 ? -0.644 2.855 7.459 1.00 94.88 123 ARG A CA 1
ATOM 948 C C . ARG A 1 123 ? -1.565 4.076 7.563 1.00 94.88 123 ARG A C 1
ATOM 950 O O . ARG A 1 123 ? -2.741 3.931 7.881 1.00 94.88 123 ARG A O 1
ATOM 957 N N . SER A 1 124 ? -1.046 5.281 7.314 1.00 93.69 124 SER A N 1
ATOM 958 C CA . SER A 1 124 ? -1.833 6.517 7.354 1.00 93.69 124 SER A CA 1
ATOM 959 C C . SER A 1 124 ? -2.762 6.644 6.142 1.00 93.69 124 SER A C 1
ATOM 961 O O . SER A 1 124 ? -2.425 6.234 5.030 1.00 93.69 124 SER A O 1
ATOM 963 N N . SER A 1 125 ? -3.923 7.274 6.340 1.00 91.50 125 SER A N 1
ATOM 964 C CA . SER A 1 125 ? -4.987 7.381 5.329 1.00 91.50 125 SER A CA 1
ATOM 965 C C . SER A 1 125 ? -4.507 7.960 3.995 1.00 91.50 125 SER A C 1
ATOM 967 O O . SER A 1 125 ? -4.791 7.400 2.938 1.00 91.50 125 SER A O 1
ATOM 969 N N . ARG A 1 126 ? -3.718 9.042 4.029 1.00 93.31 126 ARG A N 1
ATOM 970 C CA . ARG A 1 126 ? -3.166 9.664 2.817 1.00 93.31 126 ARG A CA 1
ATOM 971 C C . ARG A 1 126 ? -2.203 8.736 2.075 1.00 93.31 126 ARG A C 1
ATOM 973 O O . ARG A 1 126 ? -2.239 8.697 0.850 1.00 93.31 126 ARG A O 1
ATOM 980 N N . GLN A 1 127 ? -1.344 8.004 2.785 1.00 94.75 127 GLN A N 1
ATOM 981 C CA . GLN A 1 127 ? -0.404 7.080 2.141 1.00 94.75 127 GLN A CA 1
ATOM 982 C C . GLN A 1 127 ? -1.116 5.888 1.518 1.00 94.75 127 GLN A C 1
ATOM 984 O O . GLN A 1 127 ? -0.800 5.506 0.392 1.00 94.75 127 GLN A O 1
ATOM 989 N N . HIS A 1 128 ? -2.127 5.373 2.210 1.00 93.31 128 HIS A N 1
ATOM 990 C CA . HIS A 1 128 ? -2.974 4.316 1.692 1.00 93.31 128 HIS A CA 1
ATOM 991 C C . HIS A 1 128 ? -3.708 4.751 0.412 1.00 93.31 128 HIS A C 1
ATOM 993 O O . HIS A 1 128 ? -3.660 4.047 -0.595 1.00 93.31 128 HIS A O 1
ATOM 999 N N . ALA A 1 129 ? -4.292 5.955 0.406 1.00 94.06 129 ALA A N 1
ATOM 1000 C CA . ALA A 1 129 ? -4.941 6.521 -0.776 1.00 94.06 129 ALA A CA 1
ATOM 1001 C C . ALA A 1 129 ? -3.969 6.680 -1.959 1.00 94.06 129 ALA A C 1
ATOM 1003 O O . ALA A 1 129 ? -4.283 6.252 -3.067 1.00 94.06 129 ALA A O 1
ATOM 1004 N N . ILE A 1 130 ? -2.768 7.227 -1.728 1.00 97.00 130 ILE A N 1
ATOM 1005 C CA . ILE A 1 130 ? -1.741 7.388 -2.774 1.00 97.00 130 ILE A CA 1
ATOM 1006 C C . ILE A 1 130 ? -1.367 6.036 -3.395 1.00 97.00 130 ILE A C 1
ATOM 1008 O O . ILE A 1 130 ? -1.252 5.936 -4.615 1.00 97.00 130 ILE A O 1
ATOM 1012 N N . LEU A 1 131 ? -1.190 4.993 -2.579 1.00 95.94 131 LEU A N 1
ATOM 1013 C CA . LEU A 1 131 ? -0.841 3.667 -3.086 1.00 95.94 131 LEU A CA 1
ATOM 1014 C C . LEU A 1 131 ? -1.983 3.000 -3.856 1.00 95.94 131 LEU A C 1
ATOM 1016 O O . LEU A 1 131 ? -1.713 2.392 -4.888 1.00 95.94 131 LEU A O 1
ATOM 1020 N N . ARG A 1 132 ? -3.240 3.153 -3.419 1.00 95.12 132 ARG A N 1
ATOM 1021 C CA . ARG A 1 132 ? -4.405 2.657 -4.176 1.00 95.12 132 ARG A CA 1
ATOM 1022 C C . ARG A 1 132 ? -4.537 3.361 -5.525 1.00 95.12 132 ARG A C 1
ATOM 1024 O O . ARG A 1 132 ? -4.721 2.689 -6.532 1.00 95.12 132 ARG A O 1
ATOM 1031 N N . VAL A 1 133 ? -4.354 4.684 -5.566 1.00 97.81 133 VAL A N 1
ATOM 1032 C CA . VAL A 1 133 ? -4.328 5.447 -6.828 1.00 97.81 133 VAL A CA 1
ATOM 1033 C C . VAL A 1 133 ? -3.181 4.977 -7.723 1.00 97.81 133 VAL A C 1
ATOM 1035 O O . VAL A 1 133 ? -3.386 4.766 -8.911 1.00 97.81 133 VAL A O 1
ATOM 1038 N N . ARG A 1 134 ? -1.981 4.756 -7.172 1.00 97.94 134 ARG A N 1
ATOM 1039 C CA . ARG A 1 134 ? -0.852 4.214 -7.943 1.00 97.94 134 ARG A CA 1
ATOM 1040 C C . ARG A 1 134 ? -1.172 2.835 -8.525 1.00 97.94 134 ARG A C 1
ATOM 1042 O O . ARG A 1 134 ? -0.883 2.612 -9.694 1.00 97.94 134 ARG A O 1
ATOM 1049 N N . ALA A 1 135 ? -1.743 1.930 -7.731 1.00 97.94 135 ALA A N 1
ATOM 1050 C CA . ALA A 1 135 ? -2.131 0.596 -8.190 1.00 97.94 135 ALA A CA 1
ATOM 1051 C C . ALA A 1 135 ? -3.163 0.671 -9.325 1.00 97.94 135 ALA A C 1
ATOM 1053 O O . ALA A 1 135 ? -3.027 -0.030 -10.323 1.00 97.94 135 ALA A O 1
ATOM 1054 N N . GLU A 1 136 ? -4.134 1.574 -9.203 1.00 98.38 136 GLU A N 1
ATOM 1055 C CA . GLU A 1 136 ? -5.147 1.818 -10.226 1.00 98.38 136 GLU A CA 1
ATOM 1056 C C . GLU A 1 136 ? -4.553 2.377 -11.524 1.00 98.38 136 GLU A C 1
ATOM 1058 O O . GLU A 1 136 ? -4.867 1.884 -12.601 1.00 98.38 136 GLU A O 1
ATOM 1063 N N . VAL A 1 137 ? -3.630 3.340 -11.439 1.00 98.50 137 VAL A N 1
ATOM 1064 C CA . VAL A 1 137 ? -2.915 3.863 -12.617 1.00 98.50 137 VAL A CA 1
ATOM 1065 C C . VAL A 1 137 ? -2.124 2.753 -13.314 1.00 98.50 137 VAL A C 1
ATOM 1067 O O . VAL A 1 137 ? -2.193 2.630 -14.532 1.00 98.50 137 VAL A O 1
ATOM 1070 N N . VAL A 1 138 ? -1.409 1.913 -12.556 1.00 98.44 138 VAL A N 1
ATOM 1071 C CA . VAL A 1 138 ? -0.664 0.769 -13.114 1.00 98.44 138 VAL A CA 1
ATOM 1072 C C . VAL A 1 138 ? -1.610 -0.200 -13.826 1.00 98.44 138 VAL A C 1
ATOM 1074 O O . VAL A 1 138 ? -1.318 -0.616 -14.948 1.00 98.44 138 VAL A O 1
ATOM 1077 N N . ARG A 1 139 ? -2.738 -0.542 -13.191 1.00 98.56 139 ARG A N 1
ATOM 1078 C CA . ARG A 1 139 ? -3.767 -1.420 -13.759 1.00 98.56 139 ARG A CA 1
ATOM 1079 C C . ARG A 1 139 ? -4.329 -0.841 -15.057 1.00 98.56 139 ARG A C 1
ATOM 1081 O O . ARG A 1 139 ? -4.305 -1.527 -16.071 1.00 98.56 139 ARG A O 1
ATOM 1088 N N . ALA A 1 140 ? -4.741 0.426 -15.045 1.00 98.62 140 ALA A N 1
ATOM 1089 C CA . ALA A 1 140 ? -5.307 1.107 -16.206 1.00 98.62 140 ALA A CA 1
ATOM 1090 C C . ALA A 1 140 ? -4.316 1.204 -17.378 1.00 98.62 140 ALA A C 1
ATOM 1092 O O . ALA A 1 140 ? -4.708 0.992 -18.523 1.00 98.62 140 ALA A O 1
ATOM 1093 N N . CYS A 1 141 ? -3.031 1.475 -17.115 1.00 98.50 141 CYS A N 1
ATOM 1094 C CA . CYS A 1 141 ? -1.998 1.461 -18.155 1.00 98.50 141 CYS A CA 1
ATOM 1095 C C . CYS A 1 141 ? -1.871 0.082 -18.812 1.00 98.50 141 CYS A C 1
ATOM 1097 O O . CYS A 1 141 ? -1.828 0.001 -20.037 1.00 98.50 141 CYS A O 1
ATOM 1099 N N . ARG A 1 142 ? -1.828 -0.991 -18.010 1.00 98.38 142 ARG A N 1
ATOM 1100 C CA . ARG A 1 142 ? -1.738 -2.368 -18.522 1.00 98.38 142 ARG A CA 1
ATOM 1101 C C . ARG A 1 142 ? -2.982 -2.747 -19.319 1.00 98.38 142 ARG A C 1
ATOM 1103 O O . ARG A 1 142 ? -2.854 -3.116 -20.474 1.00 98.38 142 ARG A O 1
ATOM 1110 N N . GLU A 1 143 ? -4.172 -2.535 -18.760 1.00 98.56 143 GLU A N 1
ATOM 1111 C CA . GLU A 1 143 ? -5.442 -2.818 -19.448 1.00 98.56 143 GLU A CA 1
ATOM 1112 C C . GLU A 1 143 ? -5.573 -2.064 -20.772 1.00 98.56 143 GLU A C 1
ATOM 1114 O O . GLU A 1 143 ? -6.043 -2.625 -21.762 1.00 98.56 143 GLU A O 1
ATOM 1119 N N . TYR A 1 144 ? -5.134 -0.803 -20.809 1.00 98.75 144 TYR A N 1
ATOM 1120 C CA . TYR A 1 144 ? -5.099 -0.037 -22.045 1.00 98.75 144 TYR A CA 1
ATOM 1121 C C . TYR A 1 144 ? -4.147 -0.672 -23.065 1.00 98.75 144 TYR A C 1
ATOM 1123 O O . TYR A 1 144 ? -4.562 -0.930 -24.190 1.00 98.75 144 TYR A O 1
ATOM 1131 N N . LEU A 1 145 ? -2.893 -0.943 -22.699 1.00 98.69 145 LEU A N 1
ATOM 1132 C CA . LEU A 1 145 ? -1.892 -1.479 -23.629 1.00 98.69 145 LEU A CA 1
ATOM 1133 C C . LEU A 1 145 ? -2.272 -2.884 -24.124 1.00 98.69 145 LEU A C 1
ATOM 1135 O O . LEU A 1 145 ? -2.320 -3.106 -25.338 1.00 98.69 145 LEU A O 1
ATOM 1139 N N . ASP A 1 146 ? -2.657 -3.775 -23.210 1.00 98.25 146 ASP A N 1
ATOM 1140 C CA . ASP A 1 146 ? -3.131 -5.129 -23.513 1.00 98.25 146 ASP A CA 1
ATOM 1141 C C . ASP A 1 146 ? -4.346 -5.079 -24.457 1.00 98.25 146 ASP A C 1
ATOM 1143 O O . ASP A 1 146 ? -4.389 -5.757 -25.487 1.00 98.25 146 ASP A O 1
ATOM 1147 N N . GLY A 1 147 ? -5.314 -4.200 -24.166 1.00 98.44 147 GLY A N 1
ATOM 1148 C CA . GLY A 1 147 ? -6.513 -4.001 -24.984 1.00 98.44 147 GLY A CA 1
ATOM 1149 C C . GLY A 1 147 ? -6.254 -3.406 -26.375 1.00 98.44 147 GLY A C 1
ATOM 1150 O O . GLY A 1 147 ? -7.125 -3.492 -27.240 1.00 98.44 147 GLY A O 1
ATOM 1151 N N . HIS A 1 148 ? -5.071 -2.831 -26.619 1.00 98.44 148 HIS A N 1
ATOM 1152 C CA . HIS A 1 148 ? -4.673 -2.238 -27.906 1.00 98.44 148 HIS A CA 1
ATOM 1153 C C . HIS A 1 148 ? -3.630 -3.079 -28.666 1.00 98.44 148 HIS A C 1
ATOM 1155 O O . HIS A 1 148 ? -3.036 -2.608 -29.651 1.00 98.44 148 HIS A O 1
ATOM 1161 N N . GLY A 1 149 ? -3.454 -4.336 -28.247 1.00 98.19 149 GLY A N 1
ATOM 1162 C CA . GLY A 1 149 ? -2.619 -5.329 -28.919 1.00 98.19 149 GLY A CA 1
ATOM 1163 C C . GLY A 1 149 ? -1.124 -5.160 -28.669 1.00 98.19 149 GLY A C 1
ATOM 1164 O O . GLY A 1 149 ? -0.337 -5.644 -29.478 1.00 98.19 149 GLY A O 1
ATOM 1165 N N . PHE A 1 150 ? -0.733 -4.455 -27.604 1.00 98.75 150 PHE A N 1
ATOM 1166 C CA . PHE A 1 150 ? 0.651 -4.463 -27.143 1.00 98.75 150 PHE A CA 1
ATOM 1167 C C . PHE A 1 150 ? 0.941 -5.751 -26.366 1.00 98.75 150 PHE A C 1
ATOM 1169 O O . PHE A 1 150 ? 0.100 -6.238 -25.612 1.00 98.75 150 PHE A O 1
ATOM 1176 N N . LEU A 1 151 ? 2.147 -6.286 -26.535 1.00 98.44 151 LEU A N 1
ATOM 1177 C CA . LEU A 1 151 ? 2.659 -7.423 -25.780 1.00 98.44 151 LEU A CA 1
ATOM 1178 C C . LEU A 1 151 ? 3.507 -6.936 -24.598 1.00 98.44 151 LEU A C 1
ATOM 1180 O O . LEU A 1 151 ? 4.433 -6.147 -24.781 1.00 98.44 151 LEU A O 1
ATOM 1184 N N . ALA A 1 152 ? 3.237 -7.440 -23.395 1.00 98.12 152 ALA A N 1
ATOM 1185 C CA . ALA A 1 152 ? 4.109 -7.209 -22.247 1.00 98.12 152 ALA A CA 1
ATOM 1186 C C . ALA A 1 152 ? 5.496 -7.833 -22.493 1.00 98.12 152 ALA A C 1
ATOM 1188 O O . ALA A 1 152 ? 5.607 -9.036 -22.738 1.00 98.12 152 ALA A O 1
ATOM 1189 N N . PHE A 1 153 ? 6.542 -7.013 -22.421 1.00 98.06 153 PHE A N 1
ATOM 1190 C CA . PHE A 1 153 ? 7.926 -7.381 -22.699 1.00 98.06 153 PHE A CA 1
ATOM 1191 C C . PHE A 1 153 ? 8.830 -6.960 -21.537 1.00 98.06 153 PHE A C 1
ATOM 1193 O O . PHE A 1 153 ? 8.966 -5.775 -21.235 1.00 98.06 153 PHE A O 1
ATOM 1200 N N . ASP A 1 154 ? 9.469 -7.933 -20.888 1.00 97.50 154 ASP A N 1
ATOM 1201 C CA . ASP A 1 154 ? 10.351 -7.681 -19.749 1.00 97.50 154 ASP A CA 1
ATOM 1202 C C . ASP A 1 154 ? 11.791 -7.423 -20.222 1.00 97.50 154 ASP A C 1
ATOM 1204 O O . ASP A 1 154 ? 12.543 -8.350 -20.533 1.00 97.50 154 ASP A O 1
ATOM 1208 N N . ALA A 1 155 ? 12.186 -6.148 -20.264 1.00 97.06 155 ALA A N 1
ATOM 1209 C CA . ALA A 1 155 ? 13.563 -5.752 -20.548 1.00 97.06 155 ALA A CA 1
ATOM 1210 C C . ALA A 1 155 ? 14.501 -6.062 -19.356 1.00 97.06 155 ALA A C 1
ATOM 1212 O O . ALA A 1 155 ? 14.096 -5.956 -18.193 1.00 97.06 155 ALA A O 1
ATOM 1213 N N . PRO A 1 156 ? 15.775 -6.423 -19.602 1.00 97.38 156 PRO A N 1
ATOM 1214 C CA . PRO A 1 156 ? 16.725 -6.717 -18.535 1.00 97.38 156 PRO A CA 1
ATOM 1215 C C . PRO A 1 156 ? 17.094 -5.465 -17.726 1.00 97.38 156 PRO A C 1
ATOM 1217 O O . PRO A 1 156 ? 17.264 -4.370 -18.262 1.00 97.38 156 PRO A O 1
ATOM 1220 N N . ILE A 1 157 ? 17.280 -5.652 -16.415 1.00 97.75 157 ILE A N 1
ATOM 1221 C CA . ILE A 1 157 ? 17.672 -4.575 -15.492 1.00 97.75 157 ILE A CA 1
ATOM 1222 C C . ILE A 1 157 ? 19.189 -4.385 -15.431 1.00 97.75 157 ILE A C 1
ATOM 1224 O O . ILE A 1 157 ? 19.656 -3.253 -15.352 1.00 97.75 157 ILE A O 1
ATOM 1228 N N . LEU A 1 158 ? 19.957 -5.476 -15.460 1.00 97.38 158 LEU A N 1
ATOM 1229 C CA . LEU A 1 158 ? 21.414 -5.428 -15.575 1.00 97.38 158 LEU A CA 1
ATOM 1230 C C . LEU A 1 158 ? 21.778 -5.347 -17.057 1.00 97.38 158 LEU A C 1
ATOM 1232 O O . LEU A 1 158 ? 21.449 -6.251 -17.822 1.00 97.38 158 LEU A O 1
ATOM 1236 N N . THR A 1 159 ? 22.448 -4.270 -17.453 1.00 95.44 159 THR A N 1
ATOM 1237 C CA . THR A 1 159 ? 22.804 -3.994 -18.850 1.00 95.44 159 THR A CA 1
ATOM 1238 C C . THR A 1 159 ? 24.243 -3.488 -18.966 1.00 95.44 159 THR A C 1
ATOM 1240 O O . THR A 1 159 ? 24.702 -2.761 -18.081 1.00 95.44 159 THR A O 1
ATOM 1243 N N . PRO A 1 160 ? 24.980 -3.833 -20.039 1.00 93.94 160 PRO A N 1
ATOM 1244 C CA . PRO A 1 160 ? 26.273 -3.216 -20.328 1.00 93.94 160 PRO A CA 1
ATOM 1245 C C . PRO A 1 160 ? 26.133 -1.813 -20.948 1.00 93.94 160 PRO A C 1
ATOM 1247 O O . PRO A 1 160 ? 27.123 -1.094 -21.066 1.00 93.94 160 PRO A O 1
ATOM 1250 N N . ALA A 1 161 ? 24.928 -1.425 -21.383 1.00 89.69 161 ALA A N 1
ATOM 1251 C CA . ALA A 1 161 ? 24.690 -0.223 -22.175 1.00 89.69 161 ALA A CA 1
ATOM 1252 C C . ALA A 1 161 ? 24.177 0.961 -21.342 1.00 89.69 161 ALA A C 1
ATOM 1254 O O . ALA A 1 161 ? 23.416 0.804 -20.387 1.00 89.69 161 ALA A O 1
ATOM 1255 N N . ALA A 1 162 ? 24.546 2.168 -21.773 1.00 90.81 162 ALA A N 1
ATOM 1256 C CA . ALA A 1 162 ? 23.960 3.420 -21.308 1.00 90.81 162 ALA A CA 1
ATOM 1257 C C . ALA A 1 162 ? 22.850 3.850 -22.276 1.00 90.81 162 ALA A C 1
ATOM 1259 O O . ALA A 1 162 ? 23.126 4.027 -23.461 1.00 90.81 162 ALA A O 1
ATOM 1260 N N . CYS A 1 163 ? 21.622 4.034 -21.789 1.00 86.56 163 CYS A N 1
ATOM 1261 C CA . CYS A 1 163 ? 20.485 4.390 -22.646 1.00 86.56 163 CYS A CA 1
ATOM 1262 C C . CYS A 1 163 ? 20.300 5.911 -22.761 1.00 86.56 163 CYS A C 1
ATOM 1264 O O . CYS A 1 163 ? 20.133 6.446 -23.848 1.00 86.56 163 CYS A O 1
ATOM 1266 N N . GLU A 1 164 ? 20.390 6.622 -21.636 1.00 85.19 164 GLU A N 1
ATOM 1267 C CA . GLU A 1 164 ? 20.041 8.051 -21.511 1.00 85.19 164 GLU A CA 1
ATOM 1268 C C . GLU A 1 164 ? 21.294 8.924 -21.290 1.00 85.19 164 GLU A C 1
ATOM 1270 O O . GLU A 1 164 ? 21.233 10.064 -20.826 1.00 85.19 164 GLU A O 1
ATOM 1275 N N . GLY A 1 165 ? 22.469 8.358 -21.581 1.00 86.81 165 GLY A N 1
ATOM 1276 C CA . GLY A 1 165 ? 23.780 8.956 -21.349 1.00 86.81 165 GLY A CA 1
ATOM 1277 C C . GLY A 1 165 ? 24.547 8.327 -20.182 1.00 86.81 165 GLY A C 1
ATOM 1278 O O . GLY A 1 165 ? 24.006 7.646 -19.312 1.00 86.81 165 GLY A O 1
ATOM 1279 N N . THR A 1 166 ? 25.856 8.565 -20.157 1.00 85.56 166 THR A N 1
ATOM 1280 C CA . THR A 1 166 ? 26.803 7.866 -19.270 1.00 85.56 166 THR A CA 1
ATOM 1281 C C . THR A 1 166 ? 26.959 8.497 -17.885 1.00 85.56 166 THR A C 1
ATOM 1283 O O . THR A 1 166 ? 27.630 7.943 -17.019 1.00 85.56 166 THR A O 1
ATOM 1286 N N . THR A 1 167 ? 26.354 9.662 -17.649 1.00 87.44 167 THR A N 1
ATOM 1287 C CA . THR A 1 167 ? 26.602 10.486 -16.455 1.00 87.44 167 THR A CA 1
ATOM 1288 C C . THR A 1 167 ? 25.778 10.086 -15.232 1.00 87.44 167 THR A C 1
ATOM 1290 O O . THR A 1 167 ? 26.156 10.436 -14.115 1.00 87.44 167 THR A O 1
ATOM 1293 N N . THR A 1 168 ? 24.670 9.360 -15.417 1.00 90.00 168 THR A N 1
ATOM 1294 C CA . THR A 1 168 ? 23.721 8.993 -14.347 1.00 90.00 168 THR A CA 1
ATOM 1295 C C . THR A 1 168 ? 23.534 7.478 -14.213 1.00 90.00 168 THR A C 1
ATOM 1297 O O . THR A 1 168 ? 22.452 7.008 -13.867 1.00 90.00 168 THR A O 1
ATOM 1300 N N . LEU A 1 169 ? 24.581 6.693 -14.470 1.00 93.88 169 LEU A N 1
ATOM 1301 C CA . LEU A 1 169 ? 24.552 5.235 -14.322 1.00 93.88 169 LEU A CA 1
ATOM 1302 C C . LEU A 1 169 ? 24.880 4.795 -12.890 1.00 93.88 169 LEU A C 1
ATOM 1304 O O . LEU A 1 169 ? 25.766 5.359 -12.245 1.00 93.88 169 LEU A O 1
ATOM 1308 N N . PHE A 1 170 ? 24.214 3.738 -12.423 1.00 96.75 170 PHE A N 1
ATOM 1309 C CA . PHE A 1 170 ? 24.635 2.992 -11.237 1.00 96.75 170 PHE A CA 1
ATOM 1310 C C . PHE A 1 170 ? 25.449 1.766 -11.666 1.00 96.75 170 PHE A C 1
ATOM 1312 O O . PHE A 1 170 ? 24.855 0.829 -12.203 1.00 96.75 170 PHE A O 1
ATOM 1319 N N . PRO A 1 171 ? 26.779 1.751 -11.456 1.00 96.50 171 PRO A N 1
ATOM 1320 C CA . PRO A 1 171 ? 27.596 0.579 -11.738 1.00 96.50 171 PRO A CA 1
ATOM 1321 C C . PRO A 1 171 ? 27.362 -0.517 -10.695 1.00 96.50 171 PRO A C 1
ATOM 1323 O O . PRO A 1 171 ? 27.225 -0.244 -9.500 1.00 96.50 171 PRO A O 1
ATOM 1326 N N . VAL A 1 172 ? 27.365 -1.762 -11.155 1.00 96.81 172 VAL A N 1
ATOM 1327 C CA . VAL A 1 172 ? 27.226 -2.975 -10.351 1.00 96.81 172 VAL A CA 1
ATOM 1328 C C . VAL A 1 172 ? 28.334 -3.938 -10.766 1.00 96.81 172 VAL A C 1
ATOM 1330 O O . VAL A 1 172 ? 28.514 -4.210 -11.953 1.00 96.81 172 VAL A O 1
ATOM 1333 N N . GLY A 1 173 ? 29.083 -4.461 -9.793 1.00 97.25 173 GLY A N 1
ATOM 1334 C CA . GLY A 1 173 ? 30.037 -5.538 -10.057 1.00 97.25 173 GLY A CA 1
ATOM 1335 C C . GLY A 1 173 ? 29.291 -6.781 -10.537 1.00 97.25 173 GLY A C 1
ATOM 1336 O O . GLY A 1 173 ? 28.374 -7.246 -9.858 1.00 97.25 173 GLY A O 1
ATOM 1337 N N . TYR A 1 174 ? 29.660 -7.295 -11.704 1.00 96.56 174 TYR A N 1
ATOM 1338 C CA . TYR A 1 174 ? 28.993 -8.418 -12.349 1.00 96.56 174 TYR A CA 1
ATOM 1339 C C . TYR A 1 174 ? 30.035 -9.466 -12.736 1.00 96.56 174 TYR A C 1
ATOM 1341 O O . TYR A 1 174 ? 30.570 -9.459 -13.841 1.00 96.56 174 TYR A O 1
ATOM 1349 N N . PHE A 1 175 ? 30.337 -10.355 -11.786 1.00 95.94 175 PHE A N 1
ATOM 1350 C CA . PHE A 1 175 ? 31.467 -11.286 -11.870 1.00 95.94 175 PHE A CA 1
ATOM 1351 C C . PHE A 1 175 ? 32.789 -10.532 -12.098 1.00 95.94 175 PHE A C 1
ATOM 1353 O O . PHE A 1 175 ? 33.126 -9.658 -11.300 1.00 95.94 175 PHE A O 1
ATOM 1360 N N . ASP A 1 176 ? 33.505 -10.854 -13.176 1.00 96.12 176 ASP A N 1
ATOM 1361 C CA . ASP A 1 176 ? 34.756 -10.206 -13.581 1.00 96.12 176 ASP A CA 1
ATOM 1362 C C . ASP A 1 176 ? 34.523 -8.949 -14.449 1.00 96.12 176 ASP A C 1
ATOM 1364 O O . ASP A 1 176 ? 35.474 -8.320 -14.913 1.00 96.12 176 ASP A O 1
ATOM 1368 N N . GLU A 1 177 ? 33.260 -8.564 -14.662 1.00 95.88 177 GLU A N 1
ATOM 1369 C CA . GLU A 1 177 ? 32.846 -7.421 -15.475 1.00 95.88 177 GLU A CA 1
ATOM 1370 C C . GLU A 1 177 ? 32.061 -6.379 -14.653 1.00 95.88 177 GLU A C 1
ATOM 1372 O O . GLU A 1 177 ? 31.794 -6.526 -13.457 1.00 95.88 177 GLU A O 1
ATOM 1377 N N . THR A 1 178 ? 31.695 -5.271 -15.299 1.00 96.31 178 THR A N 1
ATOM 1378 C CA . THR A 1 178 ? 30.808 -4.247 -14.734 1.00 96.31 178 THR A CA 1
ATOM 1379 C C . THR A 1 178 ? 29.529 -4.193 -15.553 1.00 96.31 178 THR A C 1
ATOM 1381 O O . THR A 1 178 ? 29.572 -3.982 -16.762 1.00 96.31 178 THR A O 1
ATOM 1384 N N . ALA A 1 179 ? 28.397 -4.338 -14.875 1.00 97.00 179 ALA A N 1
ATOM 1385 C CA . ALA A 1 179 ? 27.083 -4.047 -15.426 1.00 97.00 179 ALA A CA 1
ATOM 1386 C C . ALA A 1 179 ? 26.569 -2.722 -14.854 1.00 97.00 179 ALA A C 1
ATOM 1388 O O . ALA A 1 179 ? 27.117 -2.173 -13.895 1.00 97.00 179 ALA A O 1
ATOM 1389 N N . TYR A 1 180 ? 25.478 -2.225 -15.415 1.00 97.50 180 TYR A N 1
ATOM 1390 C CA . TYR A 1 180 ? 24.776 -1.057 -14.914 1.00 97.50 180 TYR A CA 1
ATOM 1391 C C . TYR A 1 180 ? 23.314 -1.397 -14.663 1.00 97.50 180 TYR A C 1
ATOM 1393 O O . TYR A 1 180 ? 22.734 -2.239 -15.352 1.00 97.50 180 TYR A O 1
ATOM 1401 N N . LEU A 1 181 ? 22.710 -0.730 -13.681 1.00 97.88 181 LEU A N 1
ATOM 1402 C CA . LEU A 1 181 ? 21.257 -0.728 -13.548 1.00 97.88 181 LEU A CA 1
ATOM 1403 C C . LEU A 1 181 ? 20.649 0.120 -14.668 1.00 97.88 181 LEU A C 1
ATOM 1405 O O . LEU A 1 181 ? 21.087 1.250 -14.898 1.00 97.88 181 LEU A O 1
ATOM 1409 N N . THR A 1 182 ? 19.648 -0.427 -15.351 1.00 97.19 182 THR A N 1
ATOM 1410 C CA . THR A 1 182 ? 19.050 0.196 -16.530 1.00 97.19 182 THR A CA 1
ATOM 1411 C C . THR A 1 182 ? 18.427 1.562 -16.232 1.00 97.19 182 THR A C 1
ATOM 1413 O O . THR A 1 182 ? 17.721 1.745 -15.240 1.00 97.19 182 THR A O 1
ATOM 1416 N N . GLN A 1 183 ? 18.659 2.526 -17.123 1.00 97.06 183 GLN A N 1
ATOM 1417 C CA . GLN A 1 183 ? 17.982 3.828 -17.103 1.00 97.06 183 GLN A CA 1
ATOM 1418 C C . GLN A 1 183 ? 16.630 3.796 -17.829 1.00 97.06 183 GLN A C 1
ATOM 1420 O O . GLN A 1 183 ? 15.806 4.681 -17.584 1.00 97.06 183 GLN A O 1
ATOM 1425 N N . SER A 1 184 ? 16.452 2.826 -18.733 1.00 96.88 184 SER A N 1
ATOM 1426 C CA . SER A 1 184 ? 15.304 2.661 -19.628 1.00 96.88 184 SER A CA 1
ATOM 1427 C C . SER A 1 184 ? 15.384 1.304 -20.346 1.00 96.88 184 SER A C 1
ATOM 1429 O O . SER A 1 184 ? 16.470 0.850 -20.722 1.00 96.88 184 SER A O 1
ATOM 1431 N N . GLY A 1 185 ? 14.239 0.651 -20.544 1.00 96.38 185 GLY A N 1
ATOM 1432 C CA . GLY A 1 185 ? 14.108 -0.571 -21.336 1.00 96.38 185 GLY A CA 1
ATOM 1433 C C . GLY A 1 185 ? 14.185 -0.356 -22.853 1.00 96.38 185 GLY A C 1
ATOM 1434 O O . GLY A 1 185 ? 14.247 -1.350 -23.576 1.00 96.38 185 GLY A O 1
ATOM 1435 N N . GLN A 1 186 ? 14.224 0.895 -23.330 1.00 96.75 186 GLN A N 1
ATOM 1436 C CA . GLN A 1 186 ? 14.077 1.283 -24.740 1.00 96.75 186 GLN A CA 1
ATOM 1437 C C . GLN A 1 186 ? 14.935 0.452 -25.705 1.00 96.75 186 GLN A C 1
ATOM 1439 O O . GLN A 1 186 ? 14.392 -0.161 -26.614 1.00 96.75 186 GLN A O 1
ATOM 1444 N N . LEU A 1 187 ? 16.256 0.340 -25.497 1.00 96.31 187 LEU A N 1
ATOM 1445 C CA . LEU A 1 187 ? 17.135 -0.365 -26.453 1.00 96.31 187 LEU A CA 1
ATOM 1446 C C . LEU A 1 187 ? 16.761 -1.846 -26.644 1.00 96.31 187 LEU A C 1
ATOM 1448 O O . LEU A 1 187 ? 16.886 -2.393 -27.739 1.00 96.31 187 LEU A O 1
ATOM 1452 N N . TYR A 1 188 ? 16.303 -2.509 -25.579 1.00 97.50 188 TYR A N 1
ATOM 1453 C CA . TYR A 1 188 ? 15.795 -3.881 -25.667 1.00 97.50 188 TYR A CA 1
ATOM 1454 C C . TYR A 1 188 ? 14.363 -3.911 -26.210 1.00 97.50 188 TYR A C 1
ATOM 1456 O O . TYR A 1 188 ? 14.001 -4.851 -26.918 1.00 97.50 188 TYR A O 1
ATOM 1464 N N . GLY A 1 189 ? 13.572 -2.882 -25.905 1.00 97.50 189 GLY A N 1
ATOM 1465 C CA . GLY A 1 189 ? 12.237 -2.667 -26.446 1.00 97.50 189 GLY A CA 1
ATOM 1466 C C . GLY A 1 189 ? 12.234 -2.527 -27.968 1.00 97.50 189 GLY A C 1
ATOM 1467 O O . GLY A 1 189 ? 11.443 -3.203 -28.614 1.00 97.50 189 GLY A O 1
ATOM 1468 N N . GLU A 1 190 ? 13.174 -1.781 -28.555 1.00 97.88 190 GLU A N 1
ATOM 1469 C CA . GLU A 1 190 ? 13.342 -1.649 -30.011 1.00 97.88 190 GLU A CA 1
ATOM 1470 C C . GLU A 1 190 ? 13.554 -3.022 -30.679 1.00 97.88 190 GLU A C 1
ATOM 1472 O O . GLU A 1 190 ? 12.928 -3.348 -31.692 1.00 97.88 190 GLU A O 1
ATOM 1477 N N . ALA A 1 191 ? 14.387 -3.880 -30.077 1.00 97.88 191 ALA A N 1
ATOM 1478 C CA . ALA A 1 191 ? 14.573 -5.256 -30.540 1.00 97.88 191 ALA A CA 1
ATOM 1479 C C . ALA A 1 191 ? 13.296 -6.103 -30.385 1.00 97.88 191 ALA A C 1
ATOM 1481 O O . ALA A 1 191 ? 12.959 -6.884 -31.280 1.00 97.88 191 ALA A O 1
ATOM 1482 N N . GLY A 1 192 ? 12.568 -5.933 -29.278 1.00 98.12 192 GLY A N 1
ATOM 1483 C CA . GLY A 1 192 ? 11.272 -6.569 -29.043 1.00 98.12 192 GLY A CA 1
ATOM 1484 C C . GLY A 1 192 ? 10.212 -6.148 -30.066 1.00 98.12 192 GLY A C 1
ATOM 1485 O O . GLY A 1 192 ? 9.522 -7.004 -30.619 1.00 98.12 192 GLY A O 1
ATOM 1486 N N . ALA A 1 193 ? 10.126 -4.859 -30.385 1.00 98.31 193 ALA A N 1
ATOM 1487 C CA . ALA A 1 193 ? 9.185 -4.307 -31.352 1.00 98.31 193 ALA A CA 1
ATOM 1488 C C . ALA A 1 193 ? 9.464 -4.819 -32.773 1.00 98.31 193 ALA A C 1
ATOM 1490 O O . ALA A 1 193 ? 8.546 -5.214 -33.491 1.00 98.31 193 ALA A O 1
ATOM 1491 N N . MET A 1 194 ? 10.738 -4.939 -33.165 1.00 98.38 194 MET A N 1
ATOM 1492 C CA . MET A 1 194 ? 11.100 -5.562 -34.446 1.00 98.38 194 MET A CA 1
ATOM 1493 C C . MET A 1 194 ? 10.663 -7.034 -34.552 1.00 98.38 194 MET A C 1
ATOM 1495 O O . MET A 1 194 ? 10.413 -7.513 -35.658 1.00 98.38 194 MET A O 1
ATOM 1499 N N . ALA A 1 195 ? 10.564 -7.753 -33.430 1.00 98.25 195 ALA A N 1
ATOM 1500 C CA . ALA A 1 195 ? 10.158 -9.158 -33.404 1.00 98.25 195 ALA A CA 1
ATOM 1501 C C . ALA A 1 195 ? 8.636 -9.355 -33.276 1.00 98.25 195 ALA A C 1
ATOM 1503 O O . ALA A 1 195 ? 8.081 -10.268 -33.888 1.00 98.25 195 ALA A O 1
ATOM 1504 N N . PHE A 1 196 ? 7.964 -8.519 -32.483 1.00 98.00 196 PHE A N 1
ATOM 1505 C CA . PHE A 1 196 ? 6.571 -8.726 -32.065 1.00 98.00 196 PHE A CA 1
ATOM 1506 C C . PHE A 1 196 ? 5.619 -7.595 -32.482 1.00 98.00 196 PHE A C 1
ATOM 1508 O O . PHE A 1 196 ? 4.418 -7.665 -32.219 1.00 98.00 196 PHE A O 1
ATOM 1515 N N . GLY A 1 197 ? 6.119 -6.564 -33.160 1.00 97.88 197 GLY A N 1
ATOM 1516 C CA . GLY A 1 197 ? 5.351 -5.379 -33.517 1.00 97.88 197 GLY A CA 1
ATOM 1517 C C . GLY A 1 197 ? 5.201 -4.449 -32.321 1.00 97.88 197 GLY A C 1
ATOM 1518 O O . GLY A 1 197 ? 6.092 -3.658 -32.054 1.00 97.88 197 GLY A O 1
ATOM 1519 N N . LYS A 1 198 ? 4.073 -4.531 -31.613 1.00 98.44 198 LYS A N 1
ATOM 1520 C CA . LYS A 1 198 ? 3.768 -3.647 -30.480 1.00 98.44 198 LYS A CA 1
ATOM 1521 C C . LYS A 1 198 ? 4.180 -4.296 -29.169 1.00 98.44 198 LYS A C 1
ATOM 1523 O O . LYS A 1 198 ? 3.616 -5.334 -28.809 1.00 98.44 198 LYS A O 1
ATOM 1528 N N . ILE A 1 199 ? 5.080 -3.668 -28.422 1.00 98.62 199 ILE A N 1
ATOM 1529 C CA . ILE A 1 199 ? 5.499 -4.160 -27.103 1.00 98.62 199 ILE A CA 1
ATOM 1530 C C . ILE A 1 199 ? 5.428 -3.057 -26.057 1.00 98.62 199 ILE A C 1
ATOM 1532 O O . ILE A 1 199 ? 5.417 -1.874 -26.382 1.00 98.62 199 ILE A O 1
ATOM 1536 N N . TYR A 1 200 ? 5.394 -3.428 -24.782 1.00 98.62 200 TYR A N 1
ATOM 1537 C CA . TYR A 1 200 ? 5.659 -2.475 -23.714 1.00 98.62 200 TYR A CA 1
ATOM 1538 C C . TYR A 1 200 ? 6.437 -3.111 -22.568 1.00 98.62 200 TYR A C 1
ATOM 1540 O O . TYR A 1 200 ? 6.140 -4.227 -22.141 1.00 98.62 200 TYR A O 1
ATOM 1548 N N . CYS A 1 201 ? 7.395 -2.363 -22.029 1.00 97.44 201 CYS A N 1
ATOM 1549 C CA . CYS A 1 201 ? 8.044 -2.663 -20.760 1.00 97.44 201 CYS A CA 1
ATOM 1550 C C . CYS A 1 201 ? 7.361 -1.873 -19.638 1.00 97.44 201 CYS A C 1
ATOM 1552 O O . CYS A 1 201 ? 6.955 -0.723 -19.816 1.00 97.44 201 CYS A O 1
ATOM 1554 N N . PHE A 1 202 ? 7.201 -2.488 -18.465 1.00 97.75 202 PHE A N 1
ATOM 1555 C CA . PHE A 1 202 ? 6.731 -1.785 -17.272 1.00 97.75 202 PHE A CA 1
ATOM 1556 C C . PHE A 1 202 ? 7.471 -2.278 -16.029 1.00 97.75 202 PHE A C 1
ATOM 1558 O O . PHE A 1 202 ? 6.985 -3.151 -15.303 1.00 97.75 202 PHE A O 1
ATOM 1565 N N . GLY A 1 203 ? 8.629 -1.674 -15.767 1.00 96.69 203 GLY A N 1
ATOM 1566 C CA . GLY A 1 203 ? 9.556 -2.097 -14.721 1.00 96.69 203 GLY A CA 1
ATOM 1567 C C . GLY A 1 203 ? 10.261 -0.942 -14.002 1.00 96.69 203 GLY A C 1
ATOM 1568 O O . GLY A 1 203 ? 9.978 0.234 -14.258 1.00 96.69 203 GLY A O 1
ATOM 1569 N N . PRO A 1 204 ? 11.148 -1.269 -13.047 1.00 97.81 204 PRO A N 1
ATOM 1570 C CA . PRO A 1 204 ? 11.978 -0.286 -12.370 1.00 97.81 204 PRO A CA 1
ATOM 1571 C C . PRO A 1 204 ? 13.100 0.223 -13.284 1.00 97.81 204 PRO A C 1
ATOM 1573 O O . PRO A 1 204 ? 13.726 -0.537 -14.017 1.00 97.81 204 PRO A O 1
ATOM 1576 N N . THR A 1 205 ? 13.397 1.511 -13.171 1.00 97.38 205 THR A N 1
ATOM 1577 C CA . THR A 1 205 ? 14.487 2.203 -13.863 1.00 97.38 205 THR A CA 1
ATOM 1578 C C . THR A 1 205 ? 15.277 3.045 -12.872 1.00 97.38 205 THR A C 1
ATOM 1580 O O . THR A 1 205 ? 14.724 3.581 -11.902 1.00 97.38 205 THR A O 1
ATOM 1583 N N . PHE A 1 206 ? 16.570 3.201 -13.135 1.00 97.75 206 PHE A N 1
ATOM 1584 C CA . PHE A 1 206 ? 17.533 3.744 -12.191 1.00 97.75 206 PHE A CA 1
ATOM 1585 C C . PHE A 1 206 ? 18.313 4.897 -12.816 1.00 97.75 206 PHE A C 1
ATOM 1587 O O . PHE A 1 206 ? 18.839 4.791 -13.920 1.00 97.75 206 PHE A O 1
ATOM 1594 N N . ARG A 1 207 ? 18.403 6.019 -12.100 1.00 96.12 207 ARG A N 1
ATOM 1595 C CA . ARG A 1 207 ? 19.181 7.192 -12.520 1.00 96.12 207 ARG A CA 1
ATOM 1596 C C . ARG A 1 207 ? 19.974 7.714 -11.333 1.00 96.12 207 ARG A C 1
ATOM 1598 O O . ARG A 1 207 ? 19.392 8.150 -10.342 1.00 96.12 207 ARG A O 1
ATOM 1605 N N . ALA A 1 208 ? 21.299 7.708 -11.428 1.00 94.06 208 ALA A N 1
ATOM 1606 C CA . ALA A 1 208 ? 22.213 8.246 -10.418 1.00 94.06 208 ALA A CA 1
ATOM 1607 C C . ALA A 1 208 ? 22.246 9.790 -10.427 1.00 94.06 208 ALA A C 1
ATOM 1609 O O . ALA A 1 208 ? 23.307 10.415 -10.448 1.00 94.06 208 ALA A O 1
ATOM 1610 N N . GLU A 1 209 ? 21.066 10.413 -10.439 1.00 91.19 209 GLU A N 1
ATOM 1611 C CA . GLU A 1 209 ? 20.890 11.860 -10.373 1.00 91.19 209 GLU A CA 1
ATOM 1612 C C . GLU A 1 209 ? 21.240 12.361 -8.966 1.00 91.19 209 GLU A C 1
ATOM 1614 O O . GLU A 1 209 ? 20.638 11.958 -7.968 1.00 91.19 209 GLU A O 1
ATOM 1619 N N . LYS A 1 210 ? 22.226 13.260 -8.880 1.00 87.38 210 LYS A N 1
ATOM 1620 C CA . LYS A 1 210 ? 22.695 13.827 -7.605 1.00 87.38 210 LYS A CA 1
ATOM 1621 C C . LYS A 1 210 ? 21.790 14.957 -7.115 1.00 87.38 210 LYS A C 1
ATOM 1623 O O . LYS A 1 210 ? 21.802 15.291 -5.928 1.00 87.38 210 LYS A O 1
ATOM 1628 N N . SER A 1 211 ? 21.018 15.566 -8.012 1.00 87.12 211 SER A N 1
ATOM 1629 C CA . SER A 1 211 ? 20.140 16.685 -7.700 1.00 87.12 211 SER A CA 1
ATOM 1630 C C . SER A 1 211 ? 18.925 16.245 -6.879 1.00 87.12 211 SER A C 1
ATOM 1632 O O . SER A 1 211 ? 17.980 15.623 -7.373 1.00 87.12 211 SER A O 1
ATOM 1634 N N . LYS A 1 212 ? 18.907 16.624 -5.597 1.00 85.69 212 LYS A N 1
ATOM 1635 C CA . LYS A 1 212 ? 17.782 16.363 -4.690 1.00 85.69 212 LYS A CA 1
ATOM 1636 C C . LYS A 1 212 ? 16.658 17.376 -4.912 1.00 85.69 212 LYS A C 1
ATOM 1638 O O . LYS A 1 212 ? 16.532 18.366 -4.193 1.00 85.69 212 LYS A O 1
ATOM 1643 N N . THR A 1 213 ? 15.816 17.118 -5.906 1.00 90.75 213 THR A N 1
ATOM 1644 C CA . THR A 1 213 ? 14.628 17.941 -6.196 1.00 90.75 213 THR A CA 1
ATOM 1645 C C . THR A 1 213 ? 13.331 17.214 -5.839 1.00 90.75 213 THR A C 1
ATOM 1647 O O . THR A 1 213 ? 13.303 15.997 -5.703 1.00 90.75 213 THR A O 1
ATOM 1650 N N . ARG A 1 214 ? 12.208 17.941 -5.813 1.00 90.19 214 ARG A N 1
ATOM 1651 C CA . ARG A 1 214 ? 10.861 17.362 -5.637 1.00 90.19 214 ARG A CA 1
ATOM 1652 C C . ARG A 1 214 ? 10.349 16.504 -6.811 1.00 90.19 214 ARG A C 1
ATOM 1654 O O . ARG A 1 214 ? 9.225 16.023 -6.736 1.00 90.19 214 ARG A O 1
ATOM 1661 N N . ARG A 1 215 ? 11.100 16.404 -7.916 1.00 92.69 215 ARG A N 1
ATOM 1662 C CA . ARG A 1 215 ? 10.689 15.721 -9.161 1.00 92.69 215 ARG A CA 1
ATOM 1663 C C . ARG A 1 215 ? 11.567 14.525 -9.528 1.00 92.69 215 ARG A C 1
ATOM 1665 O O . ARG A 1 215 ? 11.241 13.833 -10.481 1.00 92.69 215 ARG A O 1
ATOM 1672 N N . HIS A 1 216 ? 12.658 14.298 -8.802 1.00 94.12 216 HIS A N 1
ATOM 1673 C CA . HIS A 1 216 ? 13.638 13.270 -9.134 1.00 94.12 216 HIS A CA 1
ATOM 1674 C C . HIS A 1 216 ? 13.668 12.199 -8.044 1.00 94.12 216 HIS A C 1
ATOM 1676 O O . HIS A 1 216 ? 13.655 12.510 -6.852 1.00 94.12 216 HIS A O 1
ATOM 1682 N N . LEU A 1 217 ? 13.713 10.944 -8.481 1.00 95.06 217 LEU A N 1
ATOM 1683 C CA . LEU A 1 217 ? 14.021 9.770 -7.676 1.00 95.06 217 LEU A CA 1
ATOM 1684 C C . LEU A 1 217 ? 15.160 9.027 -8.371 1.00 95.06 217 LEU A C 1
ATOM 1686 O O . LEU A 1 217 ? 15.257 9.058 -9.596 1.00 95.06 217 LEU A O 1
ATOM 1690 N N . THR A 1 218 ? 16.004 8.356 -7.594 1.00 96.50 218 THR A N 1
ATOM 1691 C CA . THR A 1 218 ? 17.086 7.531 -8.145 1.00 96.50 218 THR A CA 1
ATOM 1692 C C . THR A 1 218 ? 16.602 6.168 -8.625 1.00 96.50 218 THR A C 1
ATOM 1694 O O . THR A 1 218 ? 17.251 5.554 -9.462 1.00 96.50 218 THR A O 1
ATOM 1697 N N . GLU A 1 219 ? 15.457 5.723 -8.112 1.00 97.69 219 GLU A N 1
ATOM 1698 C CA . GLU A 1 219 ? 14.715 4.539 -8.534 1.00 97.69 219 GLU A CA 1
ATOM 1699 C C . GLU A 1 219 ? 13.254 4.946 -8.732 1.00 97.69 219 GLU A C 1
ATOM 1701 O O . GLU A 1 219 ? 12.641 5.577 -7.862 1.00 97.69 219 GLU A O 1
ATOM 1706 N N . PHE A 1 220 ? 12.691 4.609 -9.884 1.00 97.38 220 PHE A N 1
ATOM 1707 C CA . PHE A 1 220 ? 11.294 4.868 -10.206 1.00 97.38 220 PHE A CA 1
ATOM 1708 C C . PHE A 1 220 ? 10.784 3.813 -11.186 1.00 97.38 220 PHE A C 1
ATOM 1710 O O . PHE A 1 220 ? 11.546 2.989 -11.669 1.00 97.38 220 PHE A O 1
ATOM 1717 N N . TRP A 1 221 ? 9.477 3.799 -11.433 1.00 98.06 221 TRP A N 1
ATOM 1718 C CA . TRP A 1 221 ? 8.862 2.848 -12.357 1.00 98.06 221 TRP A CA 1
ATOM 1719 C C . TRP A 1 221 ? 8.494 3.559 -13.645 1.00 98.06 221 TRP A C 1
ATOM 1721 O O . TRP A 1 221 ? 7.857 4.616 -13.581 1.00 98.06 221 TRP A O 1
ATOM 1731 N N . MET A 1 222 ? 8.862 2.964 -14.772 1.00 97.62 222 MET A N 1
ATOM 1732 C CA . MET A 1 222 ? 8.607 3.497 -16.102 1.00 97.62 222 MET A CA 1
ATOM 1733 C C . MET A 1 222 ? 7.714 2.532 -16.881 1.00 97.62 222 MET A C 1
ATOM 1735 O O . MET A 1 222 ? 7.832 1.319 -16.728 1.00 97.62 222 MET A O 1
ATOM 1739 N N . VAL A 1 223 ? 6.789 3.086 -17.662 1.00 98.06 223 VAL A N 1
ATOM 1740 C CA . VAL A 1 223 ? 6.027 2.364 -18.686 1.00 98.06 223 VAL A CA 1
ATOM 1741 C C . VAL A 1 223 ? 6.531 2.846 -20.040 1.00 98.06 223 VAL A C 1
ATOM 1743 O O . VAL A 1 223 ? 6.546 4.050 -20.291 1.00 98.06 223 VAL A O 1
ATOM 1746 N N . GLU A 1 224 ? 6.983 1.910 -20.863 1.00 97.75 224 GLU A N 1
ATOM 1747 C CA . GLU A 1 224 ? 7.802 2.155 -22.052 1.00 97.75 224 GLU A CA 1
ATOM 1748 C C . GLU A 1 224 ? 7.245 1.326 -23.220 1.00 97.75 224 GLU A C 1
ATOM 1750 O O . GLU A 1 224 ? 7.634 0.167 -23.384 1.00 97.75 224 GLU A O 1
ATOM 1755 N N . PRO A 1 225 ? 6.249 1.842 -23.960 1.00 97.75 225 PRO A N 1
ATOM 1756 C CA . PRO A 1 225 ? 5.771 1.216 -25.187 1.00 97.75 225 PRO A CA 1
ATOM 1757 C C . PRO A 1 225 ? 6.696 1.524 -26.374 1.00 97.75 225 PRO A C 1
ATOM 1759 O O . PRO A 1 225 ? 7.128 2.667 -26.516 1.00 97.75 225 PRO A O 1
ATOM 1762 N N . GLU A 1 226 ? 6.900 0.534 -27.244 1.00 96.81 226 GLU A N 1
ATOM 1763 C CA . GLU A 1 226 ? 7.607 0.643 -28.534 1.00 96.81 226 GLU A CA 1
ATOM 1764 C C . GLU A 1 226 ? 6.729 0.126 -29.686 1.00 96.81 226 GLU A C 1
ATOM 1766 O O . GLU A 1 226 ? 5.998 -0.883 -29.487 1.00 96.81 226 GLU A O 1
#

Radius of gyration: 24.63 Å; chains: 1; bounding box: 63×32×67 Å